Protein AF-A0AAW2SKU3-F1 (afdb_monomer_lite)

Sequence (218 aa):
MGTKLQENPGKNPRRAPEKTPWARIMLQPLHPYGTVLNLDVIDFQNIEKLIDEWVVAIKITPTTLELDKENCIKLVELSLEGSVKIGWDNTPVDTKASILAEDSKSAIADRLGRLIKIHFIGDGYFEGSRTEKAREYAQALFSLELRSIGAVDEYIYWFCKYFFQSGVVVEVTAPMFFAKICSPWREMLIQLYKVPEGQMDSVARRMSFLKDKLKDWC

pLDDT: mean 75.74, std 18.61, range [27.61, 93.88]

Radius of gyration: 23.21 Å; chains: 1; bounding box: 47×62×66 Å

Organism: Sesamum radiatum (NCBI:txid300843)

Foldseek 3Di:
DDDDDDDDPDPPPPPDPDDPPLPDDDWDPPDPLATADDDPNDQLLCQLVSLVVRLVSLQVVCVVVVPDLVVSVVSVLVRYDDVRNVQVVPPDPVLLCVLSVDPDSSSSSVSSSVVSCCVSLHPCPVPDDLQVQLVVLVVQLVVAAAPDLVCLVVSLSSNSNSVSSNPPDQPCNLVSSLVRYDPPVSVVLVVPDDDDPPDDRGNVVSSVSSVVVSVVVD

Structure (mmCIF, N/CA/C/O backbone):
data_AF-A0AAW2SKU3-F1
#
_entry.id   AF-A0AAW2SKU3-F1
#
loop_
_atom_site.group_PDB
_atom_site.id
_atom_site.type_symbol
_atom_site.label_atom_id
_atom_site.label_alt_id
_atom_site.label_comp_id
_atom_site.label_asym_id
_atom_site.label_entity_id
_atom_site.label_seq_id
_atom_site.pdbx_PDB_ins_code
_atom_site.Cartn_x
_atom_site.Cartn_y
_atom_site.Cartn_z
_atom_site.occupancy
_atom_site.B_iso_or_equiv
_atom_site.auth_seq_id
_atom_site.auth_comp_id
_atom_site.auth_asym_id
_atom_site.auth_atom_id
_atom_site.pdbx_PDB_model_num
ATOM 1 N N . MET A 1 1 ? -28.812 47.208 -40.168 1.00 39.09 1 MET A N 1
ATOM 2 C CA . MET A 1 1 ? -27.623 46.630 -40.829 1.00 39.09 1 MET A CA 1
ATOM 3 C C . MET A 1 1 ? -27.013 45.620 -39.874 1.00 39.09 1 MET A C 1
AT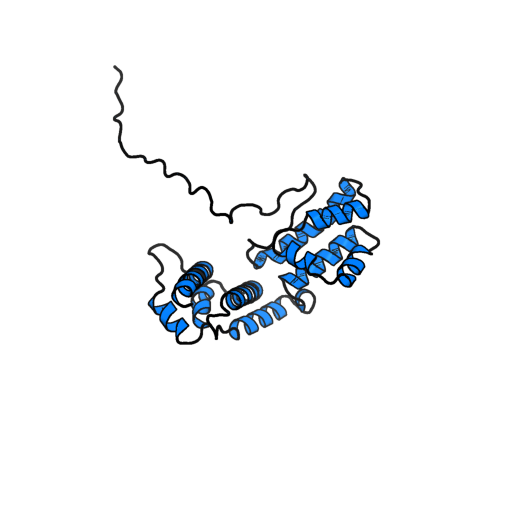OM 5 O O . MET A 1 1 ? -26.382 46.023 -38.911 1.00 39.09 1 MET A O 1
ATOM 9 N N . GLY A 1 2 ? -27.324 44.336 -40.055 1.00 32.03 2 GLY A N 1
ATOM 10 C CA . GLY A 1 2 ? -26.811 43.253 -39.214 1.00 32.03 2 GLY A CA 1
ATOM 11 C C . GLY A 1 2 ? -25.725 42.501 -39.968 1.00 32.03 2 GLY A C 1
ATOM 12 O O . GLY A 1 2 ? -26.008 41.863 -40.981 1.00 32.03 2 GLY A O 1
ATOM 13 N N . THR A 1 3 ? -24.484 42.617 -39.513 1.00 36.34 3 THR A N 1
ATOM 14 C CA . THR A 1 3 ? -23.337 41.890 -40.057 1.00 36.34 3 THR A CA 1
ATOM 15 C C . THR A 1 3 ? -23.348 40.455 -39.535 1.00 36.34 3 THR A C 1
ATOM 17 O O . THR A 1 3 ? -23.243 40.205 -38.337 1.00 36.34 3 THR A O 1
ATOM 20 N N . LYS A 1 4 ? -23.502 39.512 -40.470 1.00 32.84 4 LYS A N 1
ATOM 21 C CA . LYS A 1 4 ? -23.340 38.069 -40.273 1.00 32.84 4 LYS A CA 1
ATOM 22 C C . LYS A 1 4 ? -21.882 37.758 -39.921 1.00 32.84 4 LYS A C 1
ATOM 24 O O . LYS A 1 4 ? -20.983 38.116 -40.678 1.00 32.84 4 LYS A O 1
ATOM 29 N N . LEU A 1 5 ? -21.664 37.062 -38.808 1.00 32.53 5 LEU A N 1
ATOM 30 C CA . LEU A 1 5 ? -20.402 36.388 -38.511 1.00 32.53 5 LEU A CA 1
ATOM 31 C C . LEU A 1 5 ? -20.348 35.070 -39.291 1.00 32.53 5 LEU A C 1
ATOM 33 O O . LEU A 1 5 ? -21.296 34.288 -39.271 1.00 32.53 5 LEU A O 1
ATOM 37 N N . GLN A 1 6 ? -19.242 34.881 -40.007 1.00 34.78 6 GLN A N 1
ATOM 38 C CA . GLN A 1 6 ? -18.907 33.689 -40.779 1.00 34.78 6 GLN A CA 1
ATOM 39 C C . GLN A 1 6 ? -18.843 32.444 -39.885 1.00 34.78 6 GLN A C 1
ATOM 41 O O . GLN A 1 6 ? -18.177 32.435 -38.849 1.00 34.78 6 GLN A O 1
ATOM 46 N N . GLU A 1 7 ? -19.501 31.377 -40.331 1.00 30.44 7 GLU A N 1
ATOM 47 C CA . GLU A 1 7 ? -19.328 30.023 -39.816 1.00 30.44 7 GLU A CA 1
ATOM 48 C C . GLU A 1 7 ? -17.965 29.476 -40.265 1.00 30.44 7 GLU A C 1
ATOM 50 O O . GLU A 1 7 ? -17.673 29.409 -41.458 1.00 30.44 7 GLU A O 1
ATOM 55 N N . ASN A 1 8 ? -17.133 29.064 -39.306 1.00 34.72 8 ASN A N 1
ATOM 56 C CA . ASN A 1 8 ? -15.990 28.188 -39.555 1.00 34.72 8 ASN A CA 1
ATOM 57 C C . ASN A 1 8 ? -16.422 26.738 -39.265 1.00 34.72 8 ASN A C 1
ATOM 59 O O . ASN A 1 8 ? -16.768 26.438 -38.116 1.00 34.72 8 ASN A O 1
ATOM 63 N N . PRO A 1 9 ? -16.396 25.826 -40.253 1.00 36.28 9 PRO A N 1
ATOM 64 C CA . PRO A 1 9 ? -16.724 24.424 -40.053 1.00 36.28 9 PRO A CA 1
ATOM 65 C C . PRO A 1 9 ? -15.481 23.692 -39.537 1.00 36.28 9 PRO A C 1
ATOM 67 O O . PRO A 1 9 ? -14.408 23.777 -40.126 1.00 36.28 9 PRO A O 1
ATOM 70 N N . GLY A 1 10 ? -15.613 22.964 -38.427 1.00 31.50 10 GLY A N 1
ATOM 71 C CA . GLY A 1 10 ? -14.530 22.101 -37.940 1.00 31.50 10 GLY A CA 1
ATOM 72 C C . GLY A 1 10 ? -14.200 22.198 -36.455 1.00 31.50 10 GLY A C 1
ATOM 73 O O . GLY A 1 10 ? -13.056 21.977 -36.073 1.00 31.50 10 GLY A O 1
ATOM 74 N N . LYS A 1 11 ? -15.173 22.478 -35.582 1.00 29.84 11 LYS A N 1
ATOM 75 C CA . LYS A 1 11 ? -15.078 22.040 -34.183 1.00 29.84 11 LYS A CA 1
ATOM 76 C C . LYS A 1 11 ? -15.838 20.731 -34.038 1.00 29.84 11 LYS A C 1
ATOM 78 O O . LYS A 1 11 ? -17.010 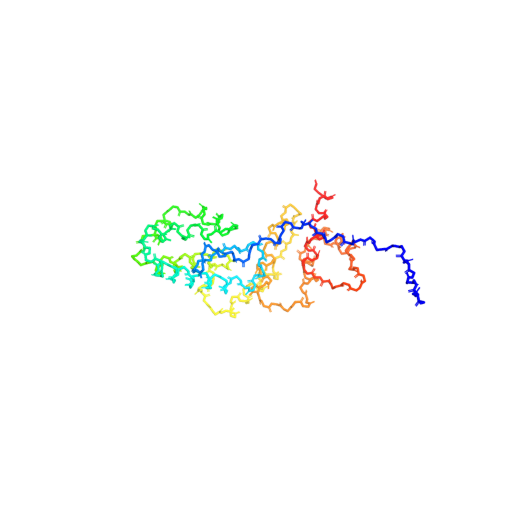20.718 -33.684 1.00 29.84 11 LYS A O 1
ATOM 83 N N . ASN A 1 12 ? -15.140 19.626 -34.289 1.00 29.55 12 ASN A N 1
ATOM 84 C CA . ASN A 1 12 ? -15.485 18.382 -33.616 1.00 29.55 12 ASN A CA 1
ATOM 85 C C . ASN A 1 12 ? -15.413 18.700 -32.113 1.00 29.55 12 ASN A C 1
ATOM 87 O O . ASN A 1 12 ? -14.336 19.115 -31.661 1.00 29.55 12 ASN A O 1
ATOM 91 N N . PRO A 1 13 ? -16.498 18.583 -31.326 1.00 31.09 13 PRO A N 1
ATOM 92 C CA . PRO A 1 13 ? -16.340 18.598 -29.888 1.00 31.09 13 PRO A CA 1
ATOM 93 C C . PRO A 1 13 ? -15.428 17.412 -29.604 1.00 31.09 13 PRO A C 1
ATOM 95 O O . PRO A 1 13 ? -15.798 16.264 -29.858 1.00 31.09 13 PRO A O 1
ATOM 98 N N . ARG A 1 14 ? -14.196 17.673 -29.153 1.00 30.58 14 ARG A N 1
ATOM 99 C CA . ARG A 1 14 ? -13.415 16.637 -28.489 1.00 30.58 14 ARG A CA 1
ATOM 100 C C . ARG A 1 14 ? -14.290 16.210 -27.323 1.00 30.58 14 ARG A C 1
ATOM 102 O O . ARG A 1 14 ? -14.335 16.892 -26.303 1.00 30.58 14 ARG A O 1
ATOM 109 N N . ARG A 1 15 ? -15.052 15.131 -27.532 1.00 30.03 15 ARG A N 1
ATOM 110 C CA . ARG A 1 15 ? -15.611 14.320 -26.466 1.00 30.03 15 ARG A CA 1
ATOM 111 C C . ARG A 1 15 ? -14.463 14.159 -25.489 1.00 30.03 15 ARG A C 1
ATOM 113 O O . ARG A 1 15 ? -13.402 13.651 -25.861 1.00 30.03 15 ARG A O 1
ATOM 120 N N . ALA A 1 16 ? -14.659 14.685 -24.285 1.00 27.61 16 ALA A N 1
ATOM 121 C CA . ALA A 1 16 ? -13.848 14.294 -23.155 1.00 27.61 16 ALA A CA 1
ATOM 122 C C . ALA A 1 16 ? -13.749 12.760 -23.190 1.00 27.61 16 ALA A C 1
ATOM 124 O O . ALA A 1 16 ? -14.756 12.117 -23.514 1.00 27.61 16 ALA A O 1
ATOM 125 N N . PRO A 1 17 ? -12.581 12.157 -22.928 1.00 30.12 17 PRO A N 1
ATOM 126 C CA . PRO A 1 17 ? -12.519 10.721 -22.753 1.00 30.12 17 PRO A CA 1
ATOM 127 C C . PRO A 1 17 ? -13.364 10.384 -21.522 1.00 30.12 17 PRO A C 1
ATOM 129 O O . PRO A 1 17 ? -12.923 10.488 -20.380 1.00 30.12 17 PRO A O 1
ATOM 132 N N . GLU A 1 18 ? -14.624 10.040 -21.759 1.00 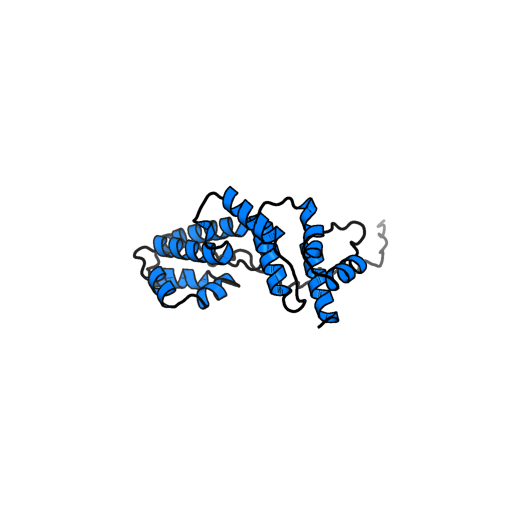38.78 18 GLU A N 1
ATOM 133 C CA . GLU A 1 18 ? -15.422 9.279 -20.824 1.00 38.78 18 GLU A CA 1
ATOM 134 C C . GLU A 1 18 ? -14.713 7.934 -20.636 1.00 38.78 18 GLU A C 1
ATOM 136 O O . GLU A 1 18 ? -14.484 7.206 -21.601 1.00 38.78 18 GLU A O 1
ATOM 141 N N . LYS A 1 19 ? -14.423 7.613 -19.368 1.00 35.78 19 LYS A N 1
ATOM 142 C CA . LYS A 1 19 ? -14.011 6.298 -18.849 1.00 35.78 19 LYS A CA 1
ATOM 143 C C . LYS A 1 19 ? -12.532 5.928 -19.023 1.00 35.78 19 LYS A C 1
ATOM 145 O O . LYS A 1 19 ? -12.183 5.020 -19.768 1.00 35.78 19 LYS A O 1
ATOM 150 N N . THR A 1 20 ? -11.681 6.485 -18.165 1.00 30.45 20 THR A N 1
ATOM 151 C CA . THR A 1 20 ? -10.660 5.657 -17.505 1.00 30.45 20 THR A CA 1
ATOM 152 C C . THR A 1 20 ? -11.243 5.140 -16.177 1.00 30.45 20 THR A C 1
ATOM 154 O O . THR A 1 20 ? -11.681 5.948 -15.357 1.00 30.45 20 THR A O 1
ATOM 157 N N . PRO A 1 21 ? -11.295 3.812 -15.940 1.00 33.28 21 PRO A N 1
ATOM 158 C CA . PRO A 1 21 ? -11.869 3.218 -14.721 1.00 33.28 21 PRO A CA 1
ATOM 159 C C . PRO A 1 21 ? -11.195 3.661 -13.414 1.00 33.28 21 PRO A C 1
ATOM 161 O O . PRO A 1 21 ? -11.774 3.527 -12.346 1.00 33.28 21 PRO A O 1
ATOM 164 N N . TRP A 1 22 ? -9.993 4.229 -13.500 1.00 31.20 22 TRP A N 1
ATOM 165 C CA . TRP A 1 22 ? -9.163 4.620 -12.361 1.00 31.20 22 TRP A CA 1
ATOM 166 C C . TRP A 1 22 ? -9.562 5.954 -11.707 1.00 31.20 22 TRP A C 1
ATOM 168 O O . TRP A 1 22 ? -8.953 6.362 -10.727 1.00 31.20 22 TRP A O 1
ATOM 178 N N . ALA A 1 23 ? -10.572 6.653 -12.238 1.00 32.69 23 ALA A N 1
ATOM 179 C CA . ALA A 1 23 ? -10.949 7.998 -11.790 1.00 32.69 23 ALA A CA 1
ATOM 180 C C . ALA A 1 23 ? -12.084 8.040 -10.745 1.00 32.69 23 ALA A C 1
ATOM 182 O O . ALA A 1 23 ? -12.649 9.109 -10.506 1.00 32.69 23 ALA A O 1
ATOM 183 N N . ARG A 1 24 ? -12.464 6.913 -10.127 1.00 38.88 24 ARG A N 1
ATOM 184 C CA . ARG A 1 24 ? -13.524 6.900 -9.108 1.00 38.88 24 ARG A CA 1
ATOM 185 C C . ARG A 1 24 ? -13.068 6.271 -7.787 1.00 38.88 24 ARG A C 1
ATOM 187 O O . ARG A 1 24 ? -13.014 5.056 -7.676 1.00 38.88 24 ARG A O 1
ATOM 194 N N . ILE A 1 25 ? -12.935 7.185 -6.811 1.00 43.38 25 ILE A N 1
ATOM 195 C CA . ILE A 1 25 ? -13.171 7.095 -5.351 1.00 43.38 25 ILE A CA 1
ATOM 196 C C . ILE A 1 25 ? -11.902 7.172 -4.485 1.00 43.38 25 ILE A C 1
ATOM 198 O O . ILE A 1 25 ? -11.085 6.266 -4.454 1.00 43.38 25 ILE A O 1
ATOM 202 N N . MET A 1 26 ? -11.761 8.312 -3.791 1.00 55.47 26 MET A N 1
ATOM 203 C CA . MET A 1 26 ? -10.538 8.829 -3.152 1.00 55.47 26 MET A CA 1
ATOM 204 C C . MET A 1 26 ? -10.797 9.269 -1.692 1.00 55.47 26 MET A C 1
ATOM 206 O O . MET A 1 26 ? -10.405 10.362 -1.325 1.00 55.47 26 MET A O 1
ATOM 210 N N . LEU A 1 27 ? -11.486 8.476 -0.865 1.00 43.84 27 LEU A N 1
ATOM 211 C CA . LEU A 1 27 ? -12.322 8.909 0.278 1.00 43.84 27 LEU A CA 1
ATOM 212 C C . LEU A 1 27 ? -13.709 9.349 -0.211 1.00 43.84 27 LEU A C 1
ATOM 214 O O . LEU A 1 27 ? -13.969 10.520 -0.490 1.00 43.84 27 LEU A O 1
ATOM 218 N N . GLN A 1 28 ? -14.623 8.389 -0.342 1.00 52.88 28 GLN A N 1
ATOM 219 C CA . GLN A 1 28 ? -16.039 8.733 -0.401 1.00 52.88 28 GLN A CA 1
ATOM 220 C C . GLN A 1 28 ? -16.557 8.946 1.025 1.00 52.88 28 GLN A C 1
ATOM 222 O O . GLN A 1 28 ? -16.238 8.148 1.913 1.00 52.88 28 GLN A O 1
ATOM 227 N N . PRO A 1 29 ? -17.345 10.007 1.270 1.00 51.88 29 PRO A N 1
ATOM 228 C CA . PRO A 1 29 ? -18.071 10.114 2.518 1.00 51.88 29 PRO A CA 1
ATOM 229 C C . PRO A 1 29 ? -19.089 8.970 2.581 1.00 51.88 29 PRO A C 1
ATOM 231 O O . PRO A 1 29 ? -20.001 8.898 1.761 1.00 51.88 29 PRO A O 1
ATOM 234 N N . LEU A 1 30 ? -18.938 8.089 3.568 1.00 53.16 30 LEU A N 1
ATOM 235 C CA . LEU A 1 30 ? -19.991 7.153 3.987 1.00 53.16 30 LEU A CA 1
ATOM 236 C C . LEU A 1 30 ? -21.156 7.924 4.633 1.00 53.16 30 LEU A C 1
ATOM 238 O O . LEU A 1 30 ? -22.315 7.532 4.539 1.00 53.16 30 LEU A O 1
ATOM 242 N N . HIS A 1 31 ? -20.817 9.040 5.284 1.00 45.41 31 HIS A N 1
ATOM 243 C CA . HIS A 1 31 ? -21.674 10.005 5.976 1.00 45.41 31 HIS A CA 1
ATOM 244 C C . HIS A 1 31 ? -20.854 11.310 6.120 1.00 45.41 31 HIS A C 1
ATOM 246 O O . HIS A 1 31 ? -19.628 11.227 6.042 1.00 45.41 31 HIS A O 1
ATOM 252 N N . PRO A 1 32 ? -21.417 12.500 6.419 1.00 50.34 32 PRO A N 1
ATOM 253 C CA . PRO A 1 32 ? -20.632 13.707 6.749 1.00 50.34 32 PRO A CA 1
ATOM 254 C C . PRO A 1 32 ? -19.587 13.548 7.872 1.00 50.34 32 PRO A C 1
ATOM 256 O O . PRO A 1 32 ? -18.792 14.455 8.096 1.00 50.34 32 PRO A O 1
ATOM 259 N N . TYR A 1 33 ? -19.572 12.404 8.561 1.00 47.72 33 TYR A N 1
ATOM 260 C CA . TYR A 1 33 ? -18.629 12.072 9.625 1.00 47.72 33 TYR A CA 1
ATOM 261 C C . TYR A 1 33 ? -17.843 10.777 9.378 1.00 47.72 33 TYR A C 1
ATOM 263 O O . TYR A 1 33 ? -17.032 10.434 10.228 1.00 47.72 33 TYR A O 1
ATOM 271 N N . GLY A 1 34 ? -18.087 10.037 8.287 1.00 57.62 34 GLY A N 1
ATOM 272 C CA . GLY A 1 34 ? -17.480 8.724 8.021 1.00 57.62 34 GLY A CA 1
ATOM 273 C C . GLY A 1 34 ? -16.782 8.677 6.664 1.00 57.62 34 GLY A C 1
ATOM 274 O O . GLY A 1 34 ? -17.298 9.223 5.688 1.00 57.62 34 GLY A O 1
ATOM 275 N N . THR A 1 35 ? -15.639 7.997 6.595 1.00 73.88 35 THR A N 1
ATOM 276 C CA . THR A 1 35 ? -14.735 8.047 5.438 1.00 73.88 35 THR A CA 1
ATOM 277 C C . THR A 1 35 ? -14.360 6.642 4.975 1.00 73.88 35 THR A C 1
ATOM 279 O O . THR A 1 35 ? -13.941 5.830 5.794 1.00 73.88 35 THR A O 1
ATOM 282 N N . VAL A 1 36 ? -14.477 6.357 3.676 1.00 83.50 36 VAL A N 1
ATOM 283 C CA . VAL A 1 36 ? -13.987 5.106 3.068 1.00 83.50 36 VAL A CA 1
ATOM 284 C C . VAL A 1 36 ? -12.468 5.159 2.870 1.00 83.50 36 VAL A C 1
ATOM 286 O O . VAL A 1 36 ? -11.978 6.103 2.258 1.00 83.50 36 VAL A O 1
ATOM 289 N N . LEU A 1 37 ? -11.731 4.140 3.313 1.00 85.12 37 LEU A N 1
ATOM 290 C CA . LEU A 1 37 ? -10.304 3.943 3.068 1.00 85.12 37 LEU A CA 1
ATOM 291 C C . LEU A 1 37 ? -10.079 2.974 1.901 1.00 85.12 37 LEU A C 1
ATOM 293 O O . LEU A 1 37 ? -10.335 1.774 2.006 1.00 85.12 37 LEU A O 1
ATOM 297 N N . ASN A 1 38 ? -9.529 3.501 0.808 1.00 82.88 38 ASN A N 1
ATOM 298 C CA . ASN A 1 38 ? -9.074 2.739 -0.351 1.00 82.88 38 ASN A CA 1
ATOM 299 C C . ASN A 1 38 ? -7.637 3.169 -0.688 1.00 82.88 38 ASN A C 1
ATOM 301 O O . ASN A 1 38 ? -7.394 4.357 -0.894 1.00 82.88 38 ASN A O 1
ATOM 305 N N . LEU A 1 39 ? -6.698 2.215 -0.719 1.00 76.75 39 LEU A N 1
ATOM 306 C CA . LEU A 1 39 ? -5.268 2.461 -0.955 1.00 76.75 39 LEU A CA 1
ATOM 307 C C . LEU A 1 39 ? -4.787 2.114 -2.378 1.00 76.75 39 LEU A C 1
ATOM 309 O O . LEU A 1 39 ? -3.602 2.260 -2.666 1.00 76.75 39 LEU A O 1
ATOM 313 N N . ASP A 1 40 ? -5.681 1.712 -3.285 1.00 68.06 40 ASP A N 1
ATOM 314 C CA . ASP A 1 40 ? -5.316 1.179 -4.613 1.00 68.06 40 ASP A CA 1
ATOM 315 C C . ASP A 1 40 ? -4.787 2.236 -5.594 1.00 68.06 40 ASP A C 1
ATOM 317 O O . ASP A 1 40 ? -4.187 1.900 -6.614 1.00 68.06 40 ASP A O 1
ATOM 321 N N . VAL A 1 41 ? -5.023 3.520 -5.310 1.00 55.41 41 VAL A N 1
ATOM 322 C CA . VAL A 1 41 ? -4.818 4.635 -6.257 1.00 55.41 41 VAL A CA 1
ATOM 323 C C . VAL A 1 41 ? -3.756 5.632 -5.762 1.00 55.41 41 VAL A C 1
ATOM 325 O O . VAL A 1 41 ? -3.540 6.682 -6.366 1.00 55.41 41 VAL A O 1
ATOM 328 N N . ILE A 1 42 ? -3.080 5.338 -4.650 1.00 56.97 42 ILE A N 1
ATOM 329 C CA . ILE A 1 42 ? -2.288 6.330 -3.913 1.00 56.97 42 ILE A CA 1
ATOM 330 C C . ILE A 1 42 ? -0.788 6.252 -4.217 1.00 56.97 42 ILE A C 1
ATOM 332 O O . ILE A 1 42 ? -0.193 5.181 -4.313 1.00 56.97 42 ILE A O 1
ATOM 336 N N . ASP A 1 43 ? -0.168 7.433 -4.311 1.00 59.44 43 ASP A N 1
ATOM 337 C CA . ASP A 1 43 ? 1.277 7.615 -4.165 1.00 59.44 43 ASP A CA 1
ATOM 338 C C . ASP A 1 43 ? 1.693 7.132 -2.771 1.00 59.44 43 ASP A C 1
ATOM 340 O O . ASP A 1 43 ? 1.226 7.659 -1.758 1.00 59.44 43 ASP A O 1
ATOM 344 N N . PHE A 1 44 ? 2.573 6.136 -2.714 1.00 60.44 44 PHE A N 1
ATOM 345 C CA . PHE A 1 44 ? 3.038 5.499 -1.482 1.00 60.44 44 PHE A CA 1
ATOM 346 C C . PHE A 1 44 ? 3.523 6.496 -0.407 1.00 60.44 44 PHE A C 1
ATOM 348 O O . PHE A 1 44 ? 3.493 6.153 0.776 1.00 60.44 44 PHE A O 1
ATOM 355 N N . GLN A 1 45 ? 3.902 7.728 -0.780 1.00 61.06 45 GLN A N 1
ATOM 356 C CA . GLN A 1 45 ? 4.245 8.814 0.153 1.00 61.06 45 GLN A CA 1
ATOM 357 C C . GLN A 1 45 ? 3.084 9.270 1.057 1.00 61.06 45 GLN A C 1
ATOM 359 O O . GLN A 1 45 ? 3.324 9.762 2.158 1.00 61.06 45 GLN A O 1
ATOM 364 N N . ASN A 1 46 ? 1.828 9.104 0.628 1.00 70.94 46 ASN A N 1
ATOM 365 C CA . ASN A 1 46 ? 0.647 9.579 1.362 1.00 70.94 46 ASN A CA 1
ATOM 366 C C . ASN A 1 46 ? -0.112 8.473 2.108 1.00 70.94 46 ASN A C 1
ATOM 368 O O . ASN A 1 46 ? -1.064 8.780 2.826 1.00 70.94 46 ASN A O 1
ATOM 372 N N . ILE A 1 47 ? 0.303 7.205 1.973 1.00 77.44 47 ILE A N 1
ATOM 373 C CA . ILE A 1 47 ? -0.380 6.057 2.594 1.00 77.44 47 ILE A CA 1
ATOM 374 C C . ILE A 1 47 ? -0.532 6.257 4.107 1.00 77.44 47 ILE A C 1
ATOM 376 O O . ILE A 1 47 ? -1.627 6.107 4.638 1.00 77.44 47 ILE A O 1
ATOM 380 N N . GLU A 1 48 ? 0.544 6.643 4.799 1.00 82.88 48 GLU A N 1
ATOM 381 C CA . GLU A 1 48 ? 0.526 6.841 6.254 1.00 82.88 48 GLU A CA 1
ATOM 382 C C . GLU A 1 48 ? -0.492 7.904 6.674 1.00 82.88 48 GLU A C 1
ATOM 384 O O . GLU A 1 48 ? -1.339 7.646 7.528 1.00 82.88 48 GLU A O 1
ATOM 389 N N . LYS A 1 49 ? -0.440 9.071 6.023 1.00 82.88 49 LYS A N 1
ATOM 390 C CA . LYS A 1 49 ? -1.316 10.207 6.312 1.00 82.88 49 LYS A CA 1
ATOM 391 C C . LYS A 1 49 ? -2.788 9.844 6.126 1.00 82.88 49 LYS A C 1
ATOM 393 O O . LYS A 1 49 ? -3.613 10.210 6.954 1.00 82.88 49 LYS A O 1
ATOM 398 N N . LEU A 1 50 ? -3.116 9.119 5.061 1.00 83.50 50 LEU A N 1
ATOM 399 C CA . LEU A 1 50 ? -4.497 8.737 4.764 1.00 83.50 50 LEU A CA 1
ATOM 400 C C . LEU A 1 50 ? -5.029 7.694 5.744 1.00 83.50 50 LEU A C 1
ATOM 402 O O . LEU A 1 50 ? -6.187 7.778 6.149 1.00 83.50 50 LEU A O 1
ATOM 406 N N . ILE A 1 51 ? -4.183 6.751 6.173 1.00 88.44 51 ILE A N 1
ATOM 407 C CA . ILE A 1 51 ? -4.554 5.834 7.253 1.00 88.44 51 ILE A CA 1
ATOM 408 C C . ILE A 1 51 ? -4.797 6.625 8.545 1.00 88.44 51 ILE A C 1
ATOM 410 O O . ILE A 1 51 ? -5.782 6.362 9.227 1.00 88.44 51 ILE A O 1
ATOM 414 N N . ASP A 1 52 ? -3.960 7.615 8.868 1.00 88.44 52 ASP A N 1
ATOM 415 C CA . ASP A 1 52 ? -4.146 8.456 10.059 1.00 88.44 52 ASP A CA 1
ATOM 416 C C . ASP A 1 52 ? -5.434 9.284 10.013 1.00 88.44 52 ASP A C 1
ATOM 418 O O . ASP A 1 52 ? -6.194 9.297 10.983 1.00 88.44 52 ASP A O 1
ATOM 422 N N . GLU A 1 53 ? -5.724 9.930 8.885 1.00 86.94 53 GLU A N 1
ATOM 423 C CA . GLU A 1 53 ? -6.970 10.678 8.686 1.00 86.94 53 GLU A CA 1
ATOM 424 C C . GLU A 1 53 ? -8.200 9.767 8.796 1.00 86.94 53 GLU A C 1
ATOM 426 O O . GLU A 1 53 ? -9.191 10.133 9.435 1.00 86.94 53 GLU A O 1
ATOM 431 N N . TRP A 1 54 ? -8.126 8.553 8.243 1.00 90.50 54 TRP A N 1
ATOM 432 C CA . TRP A 1 54 ? -9.185 7.557 8.383 1.00 90.50 54 TRP A CA 1
ATOM 433 C C . TRP A 1 54 ? -9.354 7.084 9.834 1.00 90.50 54 TRP A C 1
ATOM 435 O O . TRP A 1 54 ? -10.482 7.057 10.328 1.00 90.50 54 TRP A O 1
ATOM 445 N N . VAL A 1 55 ? -8.267 6.791 10.560 1.00 91.88 55 VAL A N 1
ATOM 446 C CA . VAL A 1 55 ? -8.331 6.421 11.989 1.00 91.88 55 VAL A CA 1
ATOM 447 C C . VAL A 1 55 ? -9.003 7.531 12.796 1.00 91.88 55 VAL A C 1
ATOM 449 O O . VAL A 1 55 ? -9.869 7.252 13.627 1.00 91.88 55 VAL A O 1
ATOM 452 N N . VAL A 1 56 ? -8.643 8.793 12.545 1.00 89.62 56 VAL A N 1
ATOM 453 C CA . VAL A 1 56 ? -9.270 9.947 13.205 1.00 89.62 56 VAL A CA 1
ATOM 454 C C . VAL A 1 56 ? -10.765 10.008 12.895 1.00 89.62 56 VAL A C 1
ATOM 456 O O . VAL A 1 56 ? -11.562 10.166 13.821 1.00 89.62 56 VAL A O 1
ATOM 459 N N . ALA A 1 57 ? -11.162 9.825 11.633 1.00 86.75 57 ALA A N 1
ATOM 460 C CA . ALA A 1 57 ? -12.572 9.800 11.252 1.00 86.75 57 ALA A CA 1
ATOM 461 C C . ALA A 1 57 ? -13.333 8.698 12.008 1.00 86.75 57 ALA A C 1
ATOM 463 O O . ALA A 1 57 ? -14.302 9.002 12.700 1.00 86.75 57 ALA A O 1
ATOM 464 N N . ILE A 1 58 ? -12.837 7.456 11.987 1.00 89.06 58 ILE A N 1
ATOM 465 C CA . ILE A 1 58 ? -13.455 6.303 12.664 1.00 89.06 58 ILE A CA 1
ATOM 466 C C . ILE A 1 58 ? -13.523 6.464 14.187 1.00 89.06 58 ILE A C 1
ATOM 468 O O . ILE A 1 58 ? -14.411 5.901 14.821 1.00 89.06 58 ILE A O 1
ATOM 472 N N . LYS A 1 59 ? -12.645 7.253 14.811 1.00 89.38 59 LYS A N 1
ATOM 473 C CA . LYS A 1 59 ? -12.772 7.582 16.241 1.00 89.38 59 LYS A CA 1
ATOM 474 C C . LYS A 1 59 ? -13.916 8.555 16.525 1.00 89.38 59 LYS A C 1
ATOM 476 O O . LYS A 1 59 ? -14.560 8.468 17.573 1.00 89.38 59 LYS A O 1
ATOM 481 N N . ILE A 1 60 ? -14.166 9.482 15.605 1.00 86.81 60 ILE A N 1
ATOM 482 C CA . ILE A 1 60 ? -15.153 10.553 15.767 1.00 86.81 60 ILE A CA 1
ATOM 483 C C . ILE A 1 60 ? -16.555 10.054 15.403 1.00 86.81 60 ILE A C 1
ATOM 485 O O . ILE A 1 60 ? -17.480 10.225 16.200 1.00 86.81 60 ILE A O 1
ATOM 489 N N . THR A 1 61 ? -16.718 9.384 14.255 1.00 84.38 61 THR A N 1
ATOM 490 C CA . THR A 1 61 ? -18.030 8.978 13.712 1.00 84.38 61 THR A CA 1
ATOM 491 C C . THR A 1 61 ? -18.917 8.245 14.725 1.00 84.38 61 THR A C 1
ATOM 493 O O . THR A 1 61 ? -20.071 8.639 14.885 1.00 84.38 61 THR A O 1
ATOM 496 N N . PRO A 1 62 ? -18.433 7.217 15.452 1.00 85.62 62 PRO A N 1
ATOM 497 C CA . PRO A 1 62 ? -19.268 6.439 16.362 1.00 85.62 62 PRO A CA 1
ATOM 498 C C . PRO A 1 62 ? -19.677 7.203 17.618 1.00 85.62 62 PRO A C 1
ATOM 500 O O . PRO A 1 62 ? -20.603 6.783 18.308 1.00 85.62 62 PRO A O 1
ATOM 503 N N . THR A 1 63 ? -18.949 8.270 17.953 1.00 83.50 63 THR A N 1
ATOM 504 C CA . THR A 1 63 ? -19.296 9.174 19.052 1.00 83.50 63 THR A CA 1
ATOM 505 C C . THR A 1 63 ? -20.347 10.168 18.576 1.00 83.50 63 THR A C 1
ATOM 507 O O . THR A 1 63 ? -21.359 10.347 19.240 1.00 83.50 63 THR A O 1
ATOM 510 N N . THR A 1 64 ? -20.155 10.753 17.390 1.00 84.31 64 THR A N 1
ATOM 511 C CA . THR A 1 64 ? -21.105 11.700 16.788 1.00 84.31 64 THR A CA 1
ATOM 512 C C . THR A 1 64 ? -22.454 11.065 16.455 1.00 84.31 64 THR A C 1
ATOM 514 O O . THR A 1 64 ? -23.478 11.729 16.551 1.00 84.31 64 THR A O 1
ATOM 517 N N . LEU A 1 65 ? -22.457 9.793 16.055 1.00 82.88 65 LEU A N 1
ATOM 518 C CA . LEU A 1 65 ? -23.665 9.044 15.701 1.00 82.88 65 LEU A CA 1
ATOM 519 C C . LEU A 1 65 ? -24.200 8.171 16.847 1.00 82.88 65 LEU A C 1
ATOM 521 O O . LEU A 1 65 ? -25.098 7.371 16.611 1.00 82.88 65 LEU A O 1
ATOM 525 N N . GLU A 1 66 ? -23.622 8.275 18.050 1.00 86.88 66 GLU A N 1
ATOM 526 C CA . GLU A 1 66 ? -24.029 7.504 19.238 1.00 86.88 66 GLU A CA 1
ATOM 527 C C . GLU A 1 66 ? -24.134 5.983 18.996 1.00 86.88 66 GLU A C 1
ATOM 529 O O . GLU A 1 66 ? -24.964 5.289 19.579 1.00 86.88 66 GLU A O 1
ATOM 534 N N . LEU A 1 67 ? -23.274 5.435 18.133 1.00 86.19 67 LEU A N 1
ATOM 535 C CA . LEU A 1 67 ? -23.310 4.015 17.776 1.00 86.19 67 LEU A CA 1
ATOM 536 C C . LEU A 1 67 ? -22.923 3.153 18.979 1.00 86.19 67 LEU A C 1
ATOM 538 O O . LEU A 1 67 ? -22.068 3.538 19.766 1.00 86.19 67 LEU A O 1
ATOM 542 N N . ASP A 1 68 ? -23.462 1.951 19.115 1.00 88.88 68 ASP A N 1
ATOM 543 C CA . ASP A 1 68 ? -22.891 0.961 20.032 1.00 88.88 68 ASP A CA 1
ATOM 544 C C . ASP A 1 68 ? -21.615 0.321 19.437 1.00 88.88 68 ASP A C 1
ATOM 546 O O . ASP A 1 68 ? -21.132 0.691 18.359 1.00 88.88 68 ASP A O 1
ATOM 550 N N . LYS A 1 69 ? -21.006 -0.619 20.170 1.00 88.56 69 LYS A N 1
ATOM 551 C CA . LYS A 1 69 ? -19.795 -1.318 19.714 1.00 88.56 69 LYS A CA 1
ATOM 552 C C . LYS A 1 69 ? -20.055 -2.126 18.439 1.00 88.56 69 LYS A C 1
ATOM 554 O O . LYS A 1 69 ? -19.229 -2.094 17.535 1.00 88.56 69 LYS A O 1
ATOM 559 N N . GLU A 1 70 ? -21.193 -2.807 18.336 1.00 90.06 70 GLU A N 1
ATOM 560 C CA . GLU A 1 70 ? -21.519 -3.646 17.177 1.00 90.06 70 GLU A CA 1
ATOM 561 C C . GLU A 1 70 ? -21.679 -2.808 15.900 1.00 90.06 70 GLU A C 1
ATOM 563 O O . GLU A 1 70 ? -21.108 -3.127 14.856 1.00 90.06 70 GLU A O 1
ATOM 568 N N . ASN A 1 71 ? -22.389 -1.685 15.988 1.00 88.50 71 ASN A N 1
ATOM 569 C CA . ASN A 1 71 ? -22.574 -0.771 14.867 1.00 88.50 71 ASN A CA 1
ATOM 570 C C . ASN A 1 71 ? -21.286 -0.015 14.515 1.00 88.50 71 ASN A C 1
ATOM 572 O O . ASN A 1 71 ? -21.053 0.280 13.343 1.00 88.50 71 ASN A O 1
ATOM 576 N N . CYS A 1 72 ? -20.406 0.237 15.489 1.00 88.94 72 CYS A N 1
ATOM 577 C CA . CYS A 1 72 ? -19.054 0.725 15.217 1.00 88.94 72 CYS A CA 1
ATOM 578 C C . CYS A 1 72 ? -18.236 -0.283 14.394 1.00 88.94 72 CYS A C 1
ATOM 580 O O . CYS A 1 72 ? -17.544 0.118 13.461 1.00 88.94 72 CYS A O 1
ATOM 582 N N . ILE A 1 73 ? -18.322 -1.580 14.711 1.00 90.50 73 ILE A N 1
ATOM 583 C CA . ILE A 1 73 ? -17.626 -2.634 13.956 1.00 90.50 73 ILE A CA 1
ATOM 584 C C . ILE A 1 73 ? -18.157 -2.693 12.519 1.00 90.50 73 ILE A C 1
ATOM 586 O O . ILE A 1 73 ? -17.366 -2.667 11.579 1.00 90.50 73 ILE A O 1
ATOM 590 N N . LYS A 1 74 ? -19.483 -2.661 12.334 1.00 89.06 74 LYS A N 1
ATOM 591 C CA . LYS A 1 74 ? -20.099 -2.616 10.995 1.00 89.06 74 LYS A CA 1
ATOM 592 C C . LYS A 1 74 ? -19.643 -1.395 10.195 1.00 89.06 74 LYS A C 1
ATOM 594 O O . LYS A 1 74 ? -19.312 -1.525 9.021 1.00 89.06 74 LYS A O 1
ATOM 599 N N . LEU A 1 75 ? -19.591 -0.217 10.824 1.00 87.62 75 LEU A N 1
ATOM 600 C CA . LEU A 1 75 ? -19.089 1.002 10.183 1.00 87.62 75 LEU A CA 1
ATOM 601 C C . LEU A 1 75 ? -17.642 0.829 9.709 1.00 87.62 75 LEU A C 1
ATOM 603 O O . LEU A 1 75 ? -17.320 1.201 8.583 1.00 87.62 75 LEU A O 1
ATOM 607 N N . VAL A 1 76 ? -16.783 0.266 10.560 1.00 89.25 76 VAL A N 1
ATOM 608 C CA . VAL A 1 76 ? -15.384 -0.006 10.225 1.00 89.25 76 VAL A CA 1
ATOM 609 C C . VAL A 1 76 ? -15.291 -0.919 9.008 1.00 89.25 76 VAL A C 1
ATOM 611 O O . VAL A 1 76 ? -14.623 -0.554 8.045 1.00 89.25 76 VAL A O 1
ATOM 614 N N . GLU A 1 77 ? -15.992 -2.052 9.005 1.00 89.12 77 GLU A N 1
ATOM 615 C CA . GLU A 1 77 ? -15.951 -3.012 7.894 1.00 89.12 77 GLU A CA 1
ATOM 616 C C . GLU A 1 77 ? -16.462 -2.416 6.577 1.00 89.12 77 GLU A C 1
ATOM 618 O O . GLU A 1 77 ? -15.874 -2.661 5.523 1.00 89.12 77 GLU A O 1
ATOM 623 N N . LEU A 1 78 ? -17.514 -1.593 6.638 1.00 87.50 78 LEU A N 1
ATOM 624 C CA . LEU A 1 78 ? -18.053 -0.874 5.478 1.00 87.50 78 LEU A CA 1
ATOM 625 C C . LEU A 1 78 ? -17.122 0.234 4.976 1.00 87.50 78 LEU A C 1
ATOM 627 O O . LEU A 1 78 ? -17.215 0.635 3.821 1.00 87.50 78 LEU A O 1
ATOM 631 N N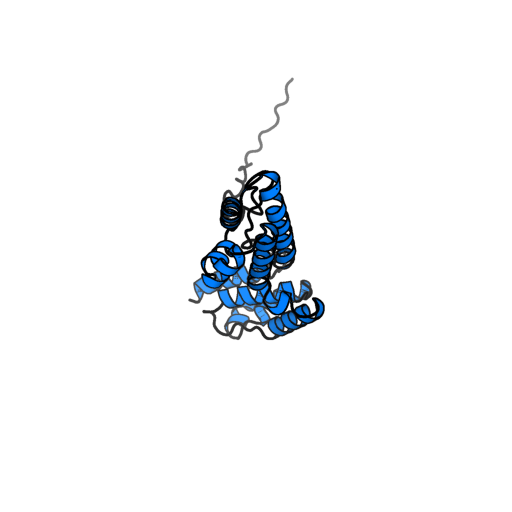 . SER A 1 79 ? -16.240 0.741 5.836 1.00 88.75 79 SER A N 1
ATOM 632 C CA . SER A 1 79 ? -15.290 1.794 5.486 1.00 88.75 79 SER A CA 1
ATOM 633 C C . SER A 1 79 ? -14.027 1.290 4.799 1.00 88.75 79 SER A C 1
ATOM 635 O O . SER A 1 79 ? -13.226 2.113 4.375 1.00 88.75 79 SER A O 1
ATOM 637 N N . LEU A 1 80 ? -13.824 -0.023 4.672 1.00 89.00 80 LEU A N 1
ATOM 638 C CA . LEU A 1 80 ? -12.664 -0.581 3.979 1.00 89.00 80 LEU A CA 1
ATOM 639 C C . LEU A 1 80 ? -13.027 -0.925 2.532 1.00 89.00 80 LEU A C 1
ATOM 641 O O . LEU A 1 80 ? -13.996 -1.640 2.281 1.00 89.00 80 LEU A O 1
ATOM 645 N N . GLU A 1 81 ? -12.199 -0.496 1.581 1.00 84.38 81 GLU A N 1
ATOM 646 C CA . GLU A 1 81 ? -12.353 -0.815 0.159 1.00 84.38 81 GLU A CA 1
ATOM 647 C C . GLU A 1 81 ? -11.024 -1.220 -0.498 1.00 84.38 81 GLU A C 1
ATOM 649 O O . GLU A 1 81 ? -9.940 -1.079 0.077 1.00 84.38 81 GLU A O 1
ATOM 654 N N . GLY A 1 82 ? -11.116 -1.755 -1.718 1.00 81.00 82 GLY A N 1
ATOM 655 C CA . GLY A 1 82 ? -9.950 -2.097 -2.532 1.00 81.00 82 GLY A CA 1
ATOM 656 C C . GLY A 1 82 ? -9.025 -3.116 -1.863 1.00 81.00 82 GLY A C 1
ATOM 657 O O . GLY A 1 82 ? -9.477 -4.037 -1.173 1.00 81.00 82 GLY A O 1
ATOM 658 N N . SER A 1 83 ? -7.714 -2.927 -2.015 1.00 77.25 83 SER A N 1
ATOM 659 C CA . SER A 1 83 ? -6.697 -3.769 -1.374 1.00 77.25 83 SER A CA 1
ATOM 660 C C . SER A 1 83 ? -6.805 -3.772 0.145 1.00 77.25 83 SER A C 1
ATOM 662 O O . SER A 1 83 ? -6.461 -4.776 0.763 1.00 77.25 83 SER A O 1
ATOM 664 N N . VAL A 1 84 ? -7.284 -2.691 0.775 1.00 82.00 84 VAL A N 1
ATOM 665 C CA . VAL A 1 84 ? -7.429 -2.640 2.241 1.00 82.00 84 VAL A CA 1
ATOM 666 C C . VAL A 1 84 ? -8.498 -3.618 2.699 1.00 82.00 84 VAL A C 1
ATOM 668 O O . VAL A 1 84 ? -8.274 -4.377 3.641 1.00 82.00 84 VAL A O 1
ATOM 671 N N . LYS A 1 85 ? -9.627 -3.658 1.985 1.00 86.38 85 LYS A N 1
ATOM 672 C CA . LYS A 1 85 ? -10.670 -4.654 2.225 1.00 86.38 85 LYS A CA 1
ATOM 673 C C . LYS A 1 85 ? -10.166 -6.071 1.982 1.00 86.38 85 LYS A C 1
ATOM 675 O O . LYS A 1 85 ? -10.398 -6.935 2.816 1.00 86.38 85 LYS A O 1
ATOM 680 N N . ILE A 1 86 ? -9.442 -6.304 0.888 1.00 78.12 86 ILE A N 1
ATOM 681 C CA . ILE A 1 86 ? -8.866 -7.624 0.582 1.00 78.12 86 ILE A CA 1
ATOM 682 C C . ILE A 1 86 ? -7.894 -8.063 1.689 1.00 78.12 86 ILE A C 1
ATOM 684 O O . ILE A 1 86 ? -7.938 -9.211 2.130 1.00 78.12 86 ILE A O 1
ATOM 688 N N . GLY A 1 87 ? -7.037 -7.159 2.170 1.00 81.19 87 GLY A N 1
ATOM 689 C CA . GLY A 1 87 ? -6.107 -7.427 3.269 1.00 81.19 87 GLY A CA 1
ATOM 690 C C . GLY A 1 87 ? -6.832 -7.736 4.579 1.00 81.19 87 GLY A C 1
ATOM 691 O O . GLY A 1 87 ? -6.496 -8.707 5.260 1.00 81.19 87 GLY A O 1
ATOM 692 N N . TRP A 1 88 ? -7.878 -6.969 4.905 1.00 88.62 88 TRP A N 1
ATOM 693 C CA . TRP A 1 88 ? -8.737 -7.266 6.049 1.00 88.62 88 TRP A CA 1
ATOM 694 C C . TRP A 1 88 ? -9.415 -8.623 5.894 1.00 88.62 88 TRP A C 1
ATOM 696 O O . TRP A 1 88 ? -9.268 -9.466 6.767 1.00 88.62 88 TRP A O 1
ATOM 706 N N . ASP A 1 89 ? -10.086 -8.897 4.778 1.00 86.44 89 ASP A N 1
ATOM 707 C CA . ASP A 1 89 ? -10.824 -10.143 4.557 1.00 86.44 89 ASP A CA 1
ATOM 708 C C . ASP A 1 89 ? -9.908 -11.378 4.680 1.00 86.44 89 ASP A C 1
ATOM 710 O O . ASP A 1 89 ? -10.316 -12.360 5.302 1.00 86.44 89 ASP A O 1
ATOM 714 N N . ASN A 1 90 ? -8.644 -11.274 4.253 1.00 82.06 90 ASN A N 1
ATOM 715 C CA . ASN A 1 90 ? -7.626 -12.328 4.377 1.00 82.06 90 ASN A CA 1
ATOM 716 C C . ASN A 1 90 ? -6.861 -12.355 5.717 1.00 82.06 90 ASN A C 1
ATOM 718 O O . ASN A 1 90 ? -6.049 -13.253 5.941 1.00 82.06 90 ASN A O 1
ATOM 722 N N . THR A 1 91 ? -7.091 -11.398 6.620 1.00 85.50 91 THR A N 1
ATOM 723 C CA . THR A 1 91 ? -6.464 -11.396 7.953 1.00 85.50 91 THR A CA 1
ATOM 724 C C . THR A 1 91 ? -6.948 -12.609 8.769 1.00 85.50 91 THR A C 1
ATOM 726 O O . THR A 1 91 ? -8.151 -12.898 8.750 1.00 85.50 91 THR A O 1
ATOM 729 N N . PRO A 1 92 ? -6.067 -13.306 9.520 1.00 90.62 92 PRO A N 1
ATOM 730 C CA . PRO A 1 92 ? -6.459 -14.453 10.339 1.00 90.62 92 PRO A CA 1
ATOM 731 C C . PRO A 1 92 ? -7.608 -14.135 11.302 1.00 90.62 92 PRO A C 1
ATOM 733 O O . PRO A 1 92 ? -7.655 -13.058 11.900 1.00 90.62 92 PRO A O 1
ATOM 736 N N . VAL A 1 93 ? -8.521 -15.095 11.481 1.00 91.31 93 VAL A N 1
ATOM 737 C CA . VAL A 1 93 ? -9.733 -14.926 12.306 1.00 91.31 93 VAL A CA 1
ATOM 738 C C . VAL A 1 93 ? -9.384 -14.524 13.739 1.00 91.31 93 VAL A C 1
ATOM 740 O O . VAL A 1 93 ? -9.990 -13.596 14.267 1.00 91.31 93 VAL A O 1
ATOM 743 N N . ASP A 1 94 ? -8.361 -15.136 14.333 1.00 92.50 94 ASP A N 1
ATOM 744 C CA . ASP A 1 94 ? -7.925 -14.827 15.701 1.00 92.50 94 ASP A CA 1
ATOM 745 C C . ASP A 1 94 ? -7.387 -13.396 15.827 1.00 92.50 94 ASP A C 1
ATOM 747 O O . ASP A 1 94 ? -7.638 -12.704 16.817 1.00 92.50 94 ASP A O 1
ATOM 751 N N . THR A 1 95 ? -6.691 -12.909 14.796 1.00 89.12 95 THR A N 1
ATOM 752 C CA . THR A 1 95 ? -6.209 -11.525 14.737 1.00 89.12 95 THR A CA 1
ATOM 753 C C . THR A 1 95 ? -7.378 -10.550 14.653 1.00 89.12 95 THR A C 1
ATOM 755 O O . THR A 1 95 ? -7.407 -9.574 15.405 1.00 89.12 95 THR A O 1
ATOM 758 N N . LYS A 1 96 ? -8.379 -10.830 13.805 1.00 91.12 96 LYS A N 1
ATOM 759 C CA . LYS A 1 96 ? -9.608 -10.022 13.740 1.00 91.12 96 LYS A CA 1
ATOM 760 C C . LYS A 1 96 ? -10.328 -10.018 15.083 1.00 91.12 96 LYS A C 1
ATOM 762 O O . LYS A 1 96 ? -10.629 -8.949 15.604 1.00 91.12 96 LYS A O 1
ATOM 767 N N . ALA A 1 97 ? -10.544 -11.194 15.671 1.00 91.12 97 ALA A N 1
ATOM 768 C CA . ALA A 1 97 ? -11.220 -11.341 16.954 1.00 91.12 97 ALA A CA 1
ATOM 769 C C . ALA A 1 97 ? -10.511 -10.546 18.060 1.00 91.12 97 ALA A C 1
ATOM 771 O O . ALA A 1 97 ? -11.165 -9.822 18.800 1.00 91.12 97 ALA A O 1
ATOM 772 N N . SER A 1 98 ? -9.177 -10.597 18.119 1.00 93.88 98 SER A N 1
ATOM 773 C CA . SER A 1 98 ? -8.375 -9.831 19.083 1.00 93.88 98 SER A CA 1
ATOM 774 C C . SER A 1 98 ? -8.489 -8.312 18.902 1.00 93.88 98 SER A C 1
ATOM 776 O O . SER A 1 98 ? -8.508 -7.573 19.884 1.00 93.88 98 SER A O 1
ATOM 778 N N . ILE A 1 99 ? -8.582 -7.816 17.663 1.00 91.75 99 ILE A N 1
ATOM 779 C CA . ILE A 1 99 ? -8.778 -6.382 17.387 1.00 91.75 99 ILE A CA 1
ATOM 780 C C . ILE A 1 99 ? -10.192 -5.942 17.778 1.00 91.75 99 ILE A C 1
ATOM 782 O O . ILE A 1 99 ? -10.361 -4.904 18.411 1.00 91.75 99 ILE A O 1
ATOM 786 N N . LEU A 1 100 ? -11.206 -6.733 17.422 1.00 91.50 100 LEU A N 1
ATOM 787 C CA . LEU A 1 100 ? -12.614 -6.415 17.678 1.00 91.50 100 LEU A CA 1
ATOM 788 C C . LEU A 1 100 ? -13.021 -6.640 19.147 1.00 91.50 100 LEU A C 1
ATOM 790 O O . LEU A 1 100 ? -14.016 -6.077 19.612 1.00 91.50 100 LEU A O 1
ATOM 794 N N . ALA A 1 101 ? -12.248 -7.432 19.895 1.00 90.75 101 ALA A N 1
ATOM 795 C CA . ALA A 1 101 ? -12.446 -7.657 21.323 1.00 90.75 101 ALA A CA 1
ATOM 796 C C . ALA A 1 101 ? -12.185 -6.401 22.166 1.00 90.75 101 ALA A C 1
ATOM 798 O O . ALA A 1 101 ? -12.774 -6.292 23.236 1.00 90.75 101 ALA A O 1
ATOM 799 N N . GLU A 1 102 ? -11.403 -5.437 21.668 1.00 90.75 102 GLU A N 1
ATOM 800 C CA . GLU A 1 102 ? -11.049 -4.198 22.374 1.00 90.75 102 GLU A CA 1
ATOM 801 C C . GLU A 1 102 ? -12.250 -3.472 23.002 1.00 90.75 102 GLU A C 1
ATOM 803 O O . GLU A 1 102 ? -13.314 -3.329 22.392 1.00 90.75 102 GLU A O 1
ATOM 808 N N . ASP A 1 103 ? -12.076 -2.985 24.232 1.00 82.56 103 ASP A N 1
ATOM 809 C CA . ASP A 1 103 ? -13.179 -2.451 25.044 1.00 82.56 103 ASP A CA 1
ATOM 810 C C . ASP A 1 103 ? -13.711 -1.111 24.529 1.00 82.56 103 ASP A C 1
ATOM 812 O O . ASP A 1 103 ? -14.897 -0.806 24.666 1.00 82.56 103 ASP A O 1
ATOM 816 N N . SER A 1 104 ? -12.849 -0.308 23.900 1.00 90.06 104 SER A N 1
ATOM 817 C CA . SER A 1 104 ? -13.223 1.005 23.379 1.00 90.06 104 SER A CA 1
ATOM 818 C C . SER A 1 104 ? -13.219 1.042 21.854 1.00 90.06 104 SER A C 1
ATOM 820 O O . SER A 1 104 ? -12.330 0.506 21.193 1.00 90.06 104 SER A O 1
ATOM 822 N N . LYS A 1 105 ? -14.177 1.779 21.284 1.00 88.62 105 LYS A N 1
ATOM 823 C CA . LYS A 1 105 ? -14.252 2.049 19.838 1.00 88.62 105 LYS A CA 1
ATOM 824 C C . LYS A 1 105 ? -12.968 2.697 19.306 1.00 88.62 105 LYS A C 1
ATOM 826 O O . LYS A 1 105 ? -12.527 2.390 18.204 1.00 88.62 105 LYS A O 1
ATOM 831 N N . SER A 1 106 ? -12.337 3.554 20.117 1.00 89.81 106 SER A N 1
ATOM 832 C CA . SER A 1 106 ? -11.050 4.166 19.772 1.00 89.81 106 SER A CA 1
ATOM 833 C C . SER A 1 106 ? -9.930 3.134 19.679 1.00 89.81 106 SER A C 1
ATOM 835 O O . SER A 1 106 ? -9.128 3.206 18.754 1.00 89.81 106 SER A O 1
ATOM 837 N N . ALA A 1 107 ? -9.880 2.171 20.602 1.00 92.00 107 ALA A N 1
ATOM 838 C CA . ALA A 1 107 ? -8.859 1.128 20.593 1.00 92.00 107 ALA A CA 1
ATOM 839 C C . ALA A 1 107 ? -9.005 0.186 19.386 1.00 92.00 107 ALA A C 1
ATOM 841 O O . ALA A 1 107 ? -7.994 -0.184 18.789 1.00 92.00 107 ALA A O 1
ATOM 842 N N . ILE A 1 108 ? -10.242 -0.118 18.964 1.00 92.38 108 ILE A N 1
ATOM 843 C CA . ILE A 1 108 ? -10.507 -0.842 17.707 1.00 92.38 108 ILE A CA 1
ATOM 844 C C . ILE A 1 108 ? -9.906 -0.073 16.521 1.00 92.38 108 ILE A C 1
ATOM 846 O O . ILE A 1 108 ? -9.145 -0.646 15.740 1.00 92.38 108 ILE A O 1
ATOM 850 N N . ALA A 1 109 ? -10.198 1.230 16.413 1.00 91.69 109 ALA A N 1
ATOM 851 C CA . ALA A 1 109 ? -9.685 2.080 15.337 1.00 91.69 109 ALA A CA 1
ATOM 852 C C . ALA A 1 109 ? -8.147 2.138 15.323 1.00 91.69 109 ALA A C 1
ATOM 854 O O . ALA A 1 109 ? -7.530 1.986 14.269 1.00 91.69 109 ALA A O 1
ATOM 855 N N . ASP A 1 110 ? -7.520 2.296 16.492 1.00 92.44 110 ASP A N 1
ATOM 856 C CA . ASP A 1 110 ? -6.061 2.352 16.634 1.00 92.44 110 ASP A CA 1
ATOM 857 C C . ASP A 1 110 ? -5.379 1.038 16.249 1.00 92.44 110 ASP A C 1
ATOM 859 O O . ASP A 1 110 ? -4.395 1.037 15.501 1.00 92.44 110 ASP A O 1
ATOM 863 N N . ARG A 1 111 ? -5.895 -0.095 16.739 1.00 92.69 111 ARG A N 1
ATOM 864 C CA . ARG A 1 111 ? -5.339 -1.412 16.411 1.00 92.69 111 ARG A CA 1
ATOM 865 C C . ARG A 1 111 ? -5.497 -1.744 14.938 1.00 92.69 111 ARG A C 1
ATOM 867 O O . ARG A 1 111 ? -4.563 -2.274 14.335 1.00 92.69 111 ARG A O 1
ATOM 874 N N . LEU A 1 112 ? -6.644 -1.416 14.354 1.00 92.31 112 LEU A N 1
ATOM 875 C CA . LEU A 1 112 ? -6.875 -1.653 12.938 1.00 92.31 112 LEU A CA 1
ATOM 876 C C . LEU A 1 112 ? -6.003 -0.742 12.068 1.00 92.31 112 LEU A C 1
ATOM 878 O O . LEU A 1 112 ? -5.354 -1.226 11.145 1.00 92.31 112 LEU A O 1
ATOM 882 N N . GLY A 1 113 ? -5.890 0.544 12.411 1.00 91.19 113 GLY A N 1
ATOM 883 C CA . GLY A 1 113 ? -4.961 1.461 11.751 1.00 91.19 113 GLY A CA 1
ATOM 884 C C . GLY A 1 113 ? -3.516 0.965 11.813 1.00 91.19 113 GLY A C 1
ATOM 885 O O . GLY A 1 113 ? -2.808 0.982 10.808 1.00 91.19 113 GLY A O 1
ATOM 886 N N . ARG A 1 114 ? -3.089 0.435 12.966 1.00 89.44 114 ARG A N 1
ATOM 887 C CA . ARG A 1 114 ? -1.778 -0.209 13.132 1.00 89.44 114 ARG A CA 1
ATOM 888 C C . ARG A 1 114 ? -1.601 -1.420 12.214 1.00 89.44 114 ARG A C 1
ATOM 890 O O . ARG A 1 114 ? -0.568 -1.511 11.556 1.00 89.44 114 ARG A O 1
ATOM 897 N N . LEU A 1 115 ? -2.586 -2.316 12.153 1.00 88.69 115 LEU A N 1
ATOM 898 C CA . LEU A 1 115 ? -2.548 -3.490 11.276 1.00 88.69 115 LEU A CA 1
ATOM 899 C C . LEU A 1 115 ? -2.426 -3.080 9.802 1.00 88.69 115 LEU A C 1
ATOM 901 O O . LEU A 1 115 ? -1.588 -3.613 9.079 1.00 88.69 115 LEU A O 1
ATOM 905 N N . ILE A 1 116 ? -3.222 -2.100 9.367 1.00 88.25 116 ILE A N 1
ATOM 906 C CA . ILE A 1 116 ? -3.192 -1.592 7.991 1.00 88.25 116 ILE A CA 1
ATOM 907 C C . ILE A 1 116 ? -1.826 -0.955 7.696 1.00 88.25 116 ILE A C 1
ATOM 909 O O . ILE A 1 116 ? -1.227 -1.239 6.662 1.00 88.25 116 ILE A O 1
ATOM 913 N N . LYS A 1 117 ? -1.267 -0.161 8.617 1.00 85.62 117 LYS A N 1
ATOM 914 C CA . LYS A 1 117 ? 0.084 0.405 8.456 1.00 85.62 117 LYS A CA 1
ATOM 915 C C . LYS A 1 117 ? 1.150 -0.679 8.325 1.00 85.62 117 LYS A C 1
ATOM 917 O O . LYS A 1 117 ? 1.980 -0.589 7.429 1.00 85.62 117 LYS A O 1
ATOM 922 N N . ILE A 1 118 ? 1.099 -1.727 9.142 1.00 79.00 118 ILE A N 1
ATOM 923 C CA . ILE A 1 118 ? 1.997 -2.883 9.004 1.00 79.00 118 ILE A CA 1
ATOM 924 C C . ILE A 1 118 ? 1.855 -3.523 7.621 1.00 79.00 118 ILE A C 1
ATOM 926 O O . ILE A 1 118 ? 2.848 -3.745 6.935 1.00 79.00 118 ILE A O 1
ATOM 930 N N . HIS A 1 119 ? 0.626 -3.768 7.176 1.00 77.94 119 HIS A N 1
ATOM 931 C CA . HIS A 1 119 ? 0.383 -4.466 5.919 1.00 77.94 119 HIS A CA 1
ATOM 932 C C . HIS A 1 119 ? 0.846 -3.659 4.693 1.00 77.94 119 HIS A C 1
ATOM 934 O O . HIS A 1 119 ? 1.502 -4.190 3.797 1.00 77.94 119 HIS A O 1
ATOM 940 N N . PHE A 1 120 ? 0.541 -2.359 4.662 1.00 75.25 120 PHE A N 1
ATOM 941 C CA . PHE A 1 120 ? 0.777 -1.508 3.493 1.00 75.25 120 PHE A CA 1
ATOM 942 C C . PHE A 1 120 ? 2.113 -0.765 3.525 1.00 75.25 120 PHE A C 1
ATOM 944 O O . PHE A 1 120 ? 2.700 -0.520 2.471 1.00 75.25 120 PHE A O 1
ATOM 951 N N . ILE A 1 121 ? 2.614 -0.427 4.712 1.00 75.12 121 ILE A N 1
ATOM 952 C CA . ILE A 1 121 ? 3.889 0.278 4.882 1.00 75.12 121 ILE A CA 1
ATOM 953 C C . ILE A 1 121 ? 4.996 -0.709 5.251 1.00 75.12 121 ILE A C 1
ATOM 955 O O . ILE A 1 121 ? 6.096 -0.570 4.737 1.00 75.12 121 ILE A O 1
ATOM 959 N N . GLY A 1 122 ? 4.712 -1.743 6.046 1.00 68.69 122 GLY A N 1
ATOM 960 C CA . GLY A 1 122 ? 5.650 -2.802 6.446 1.00 68.69 122 GLY A CA 1
ATOM 961 C C . GLY A 1 122 ? 5.787 -2.938 7.966 1.00 68.69 122 GLY A C 1
ATOM 962 O O . GLY A 1 122 ? 5.608 -1.959 8.690 1.00 68.69 122 GLY A O 1
ATOM 963 N N . ASP A 1 123 ? 6.155 -4.134 8.444 1.00 64.38 123 ASP A N 1
ATOM 964 C CA . ASP A 1 123 ? 6.358 -4.449 9.874 1.00 64.38 123 ASP A CA 1
ATOM 965 C C . ASP A 1 123 ? 7.354 -3.507 10.554 1.00 64.38 123 ASP A C 1
ATOM 967 O O . ASP A 1 123 ? 7.146 -3.059 11.682 1.00 64.38 123 ASP A O 1
ATOM 971 N N . GLY A 1 124 ? 8.381 -3.099 9.804 1.00 56.78 124 GLY A N 1
ATOM 972 C CA . GLY A 1 124 ? 9.360 -2.136 10.268 1.00 56.78 124 GLY A CA 1
ATOM 973 C C . GLY A 1 124 ? 8.740 -0.801 10.663 1.00 56.78 124 GLY A C 1
ATOM 974 O O . GLY A 1 124 ? 9.377 -0.093 11.417 1.00 56.78 124 GLY A O 1
ATOM 975 N N . TYR A 1 125 ? 7.526 -0.416 10.230 1.00 61.69 125 TYR A N 1
ATOM 976 C CA . TYR A 1 125 ? 6.930 0.914 10.466 1.00 61.69 125 TYR A CA 1
ATOM 977 C C . TYR A 1 125 ? 6.974 1.374 11.935 1.00 61.69 125 TYR A C 1
ATOM 979 O O . TYR A 1 125 ? 7.211 2.559 12.184 1.00 61.69 125 TYR A O 1
ATOM 987 N N . PHE A 1 126 ? 6.864 0.455 12.897 1.00 60.31 126 PHE A N 1
ATOM 988 C CA . PHE A 1 126 ? 6.928 0.762 14.333 1.00 60.31 126 PHE A CA 1
ATOM 989 C C . PHE A 1 126 ? 8.324 0.610 14.964 1.00 60.31 126 PHE A C 1
ATOM 991 O O . PHE A 1 126 ? 8.528 1.050 16.092 1.00 60.31 126 PHE A O 1
ATOM 998 N N . GLU A 1 127 ? 9.289 0.043 14.243 1.00 55.91 127 GLU A N 1
ATOM 999 C CA . GLU A 1 127 ? 10.637 -0.257 14.732 1.00 55.91 127 GLU A CA 1
ATOM 1000 C C . GLU A 1 127 ? 11.663 0.714 14.129 1.00 55.91 127 GLU A C 1
ATOM 1002 O O . GLU A 1 127 ? 11.774 0.837 12.915 1.00 55.91 127 GLU A O 1
ATOM 1007 N N . GLY A 1 128 ? 12.401 1.457 14.956 1.00 58.41 128 GLY A N 1
ATOM 1008 C CA . GLY A 1 128 ? 13.481 2.344 14.495 1.00 58.41 128 GLY A CA 1
ATOM 1009 C C . GLY A 1 128 ? 13.043 3.705 13.927 1.00 58.41 128 GLY A C 1
ATOM 1010 O O . GLY A 1 128 ? 11.855 4.009 13.753 1.00 58.41 128 GLY A O 1
ATOM 1011 N N . SER A 1 129 ? 14.030 4.568 13.662 1.00 66.62 129 SER A N 1
ATOM 1012 C CA . SER A 1 129 ? 13.790 5.924 13.144 1.00 66.62 129 SER A CA 1
ATOM 1013 C C . SER A 1 129 ? 13.308 5.893 11.686 1.00 66.62 129 SER A C 1
ATOM 1015 O O . SER A 1 129 ? 13.698 5.017 10.913 1.00 66.62 129 SER A O 1
ATOM 1017 N N . ARG A 1 130 ? 12.492 6.875 11.260 1.00 67.69 130 ARG A N 1
ATOM 1018 C CA . ARG A 1 130 ? 12.083 7.012 9.840 1.00 67.69 130 ARG A CA 1
ATOM 1019 C C . ARG A 1 130 ? 13.287 7.013 8.887 1.00 67.69 130 ARG A C 1
ATOM 1021 O O . ARG A 1 130 ? 13.207 6.451 7.802 1.00 67.69 130 ARG A O 1
ATOM 1028 N N . THR A 1 131 ? 14.403 7.596 9.315 1.00 70.69 131 THR A N 1
ATOM 1029 C CA . THR A 1 131 ? 15.658 7.660 8.555 1.00 70.69 131 THR A CA 1
ATOM 1030 C C . THR A 1 131 ? 16.298 6.286 8.354 1.00 70.69 131 THR A C 1
ATOM 1032 O O . THR A 1 131 ? 16.788 5.982 7.270 1.00 70.69 131 THR A O 1
ATOM 1035 N N . GLU A 1 132 ? 16.289 5.443 9.384 1.00 73.62 132 GLU A N 1
ATOM 1036 C CA . GLU A 1 132 ? 16.855 4.092 9.330 1.00 73.62 132 GLU A CA 1
ATOM 1037 C C . GLU A 1 132 ? 16.057 3.195 8.382 1.00 73.62 132 GLU A C 1
ATOM 1039 O O . GLU A 1 132 ? 16.626 2.559 7.498 1.00 73.62 132 GLU A O 1
ATOM 1044 N N . LYS A 1 133 ? 14.728 3.280 8.455 1.00 72.25 133 LYS A N 1
ATOM 1045 C CA . LYS A 1 133 ? 13.811 2.626 7.514 1.00 72.25 133 LYS A CA 1
ATOM 1046 C C . LYS A 1 133 ? 13.990 3.086 6.075 1.00 72.25 133 LYS A C 1
ATOM 1048 O O . LYS A 1 133 ? 14.046 2.265 5.166 1.00 72.25 133 LYS A O 1
ATOM 1053 N N . ALA A 1 134 ? 14.108 4.395 5.855 1.00 76.38 134 ALA A N 1
ATOM 1054 C CA . ALA A 1 134 ? 14.380 4.929 4.523 1.00 76.38 134 ALA A CA 1
ATOM 1055 C C . ALA A 1 134 ? 15.685 4.346 3.952 1.00 76.38 134 ALA A C 1
ATOM 1057 O O . ALA A 1 134 ? 15.750 4.000 2.771 1.00 76.38 134 ALA A O 1
ATOM 1058 N N . ARG A 1 135 ? 16.703 4.146 4.803 1.00 81.00 135 ARG A N 1
ATOM 1059 C CA . ARG A 1 135 ? 17.961 3.489 4.425 1.00 81.00 135 ARG A CA 1
ATOM 1060 C C . ARG A 1 135 ? 17.768 2.014 4.066 1.00 81.00 135 ARG A C 1
ATOM 1062 O O . ARG A 1 135 ? 18.322 1.572 3.063 1.00 81.00 135 ARG A O 1
ATOM 1069 N N . GLU A 1 136 ? 16.991 1.265 4.844 1.00 83.44 136 GLU A N 1
ATOM 1070 C CA . GLU A 1 136 ? 16.663 -0.138 4.547 1.00 83.44 136 GLU A CA 1
ATOM 1071 C C . GLU A 1 136 ? 15.903 -0.274 3.226 1.00 83.44 136 GLU A C 1
ATOM 1073 O O . GLU A 1 136 ? 16.270 -1.090 2.379 1.00 83.44 136 GLU A O 1
ATOM 1078 N N . TYR A 1 137 ? 14.908 0.585 2.992 1.00 83.44 137 TYR A N 1
ATOM 1079 C CA . TYR A 1 137 ? 14.183 0.631 1.726 1.00 83.44 137 TYR A CA 1
ATOM 1080 C C . TYR A 1 137 ? 15.071 1.028 0.555 1.00 83.44 137 TYR A C 1
ATOM 1082 O O . TYR A 1 137 ? 14.958 0.434 -0.516 1.00 83.44 137 TYR A O 1
ATOM 1090 N N . ALA A 1 138 ? 15.995 1.972 0.747 1.00 85.06 138 ALA A N 1
ATOM 1091 C CA . ALA A 1 138 ? 16.994 2.288 -0.266 1.00 85.06 138 ALA A CA 1
ATOM 1092 C C . ALA A 1 138 ? 17.853 1.053 -0.577 1.00 85.06 138 ALA A C 1
ATOM 1094 O O . ALA A 1 138 ? 18.028 0.704 -1.742 1.00 85.06 138 ALA A O 1
ATOM 1095 N N . GLN A 1 139 ? 18.346 0.345 0.441 1.00 86.44 139 GLN A N 1
ATOM 1096 C CA . GLN A 1 139 ? 19.158 -0.860 0.258 1.00 86.44 139 GLN A CA 1
ATOM 1097 C C . GLN A 1 139 ? 18.386 -1.979 -0.461 1.00 86.44 139 GLN A C 1
ATOM 1099 O O . GLN A 1 139 ? 18.929 -2.607 -1.377 1.00 86.44 139 GLN A O 1
ATOM 1104 N N . ALA A 1 140 ? 17.119 -2.193 -0.100 1.00 87.38 140 ALA A N 1
ATOM 1105 C CA . ALA A 1 140 ? 16.235 -3.144 -0.766 1.00 87.38 140 ALA A CA 1
ATOM 1106 C C . ALA A 1 140 ? 15.977 -2.741 -2.227 1.00 87.38 140 ALA A C 1
ATOM 1108 O O . ALA A 1 140 ? 16.122 -3.571 -3.121 1.00 87.38 140 ALA A O 1
ATOM 1109 N N . LEU A 1 141 ? 15.714 -1.456 -2.499 1.00 89.00 141 LEU A N 1
ATOM 1110 C CA . LEU A 1 141 ? 15.587 -0.917 -3.858 1.00 89.00 141 LEU A CA 1
ATOM 1111 C C . LEU A 1 141 ? 16.862 -1.144 -4.678 1.00 89.00 141 LEU A C 1
ATOM 1113 O O . LEU A 1 141 ? 16.793 -1.542 -5.840 1.00 89.00 141 LEU A O 1
ATOM 1117 N N . PHE A 1 142 ? 18.038 -0.909 -4.088 1.00 88.69 142 PHE A N 1
ATOM 1118 C CA . PHE A 1 142 ? 19.312 -1.114 -4.772 1.00 88.69 142 PHE A CA 1
ATOM 1119 C C . PHE A 1 142 ? 19.613 -2.592 -5.040 1.00 88.69 142 PHE A C 1
ATOM 1121 O O . PHE A 1 142 ? 20.308 -2.882 -6.015 1.00 88.69 142 PHE A O 1
ATOM 1128 N N . SER A 1 143 ? 19.058 -3.503 -4.246 1.00 90.50 143 SER A N 1
ATOM 1129 C CA . SER A 1 143 ? 19.239 -4.951 -4.403 1.00 90.50 143 SER A CA 1
ATOM 1130 C C . SER A 1 143 ? 18.142 -5.613 -5.246 1.00 90.50 143 SER A C 1
ATOM 1132 O O . SER A 1 143 ? 18.305 -6.755 -5.666 1.00 90.50 143 SER A O 1
ATOM 1134 N N . LEU A 1 144 ? 17.025 -4.918 -5.491 1.00 92.38 144 LEU A N 1
ATOM 1135 C CA . LEU A 1 144 ? 15.893 -5.437 -6.251 1.00 92.38 144 LEU A CA 1
ATOM 1136 C C . LEU A 1 144 ? 16.272 -5.640 -7.721 1.00 92.38 144 LEU A C 1
ATOM 1138 O O . LEU A 1 144 ? 16.721 -4.705 -8.382 1.00 92.38 144 LEU A O 1
ATOM 1142 N N . GLU A 1 145 ? 16.014 -6.835 -8.248 1.00 93.06 145 GLU A N 1
ATOM 1143 C CA . GLU A 1 145 ? 16.240 -7.175 -9.652 1.00 93.06 145 GLU A CA 1
ATOM 1144 C C . GLU A 1 145 ? 15.074 -7.986 -10.226 1.00 93.06 145 GLU A C 1
ATOM 1146 O O . GLU A 1 145 ? 14.591 -8.927 -9.595 1.00 93.06 145 GLU A O 1
ATOM 1151 N N . LEU A 1 146 ? 14.663 -7.678 -11.458 1.00 91.25 146 LEU A N 1
ATOM 1152 C CA . LEU A 1 146 ? 13.734 -8.515 -12.217 1.00 91.25 146 LEU A CA 1
ATOM 1153 C C . LEU A 1 146 ? 14.518 -9.560 -13.016 1.00 91.25 146 LEU A C 1
ATOM 1155 O O . LEU A 1 146 ? 15.090 -9.252 -14.065 1.00 91.25 146 LEU A O 1
ATOM 1159 N N . ARG A 1 147 ? 14.515 -10.802 -12.524 1.00 88.38 147 ARG A N 1
ATOM 1160 C CA . ARG A 1 147 ? 15.234 -11.939 -13.133 1.00 88.38 147 ARG A CA 1
ATOM 1161 C C . ARG A 1 147 ? 14.391 -12.796 -14.068 1.00 88.38 147 ARG A C 1
ATOM 1163 O O . ARG A 1 147 ? 14.942 -13.532 -14.876 1.00 88.38 147 ARG A O 1
ATOM 1170 N N . SER A 1 148 ? 13.071 -12.732 -13.938 1.00 86.31 148 SER A N 1
ATOM 1171 C CA . SER A 1 148 ? 12.132 -13.480 -14.767 1.00 86.31 148 SER A CA 1
ATOM 1172 C C . SER A 1 148 ? 10.976 -12.580 -15.146 1.00 86.31 148 SER A C 1
ATOM 1174 O O . SER A 1 148 ? 10.340 -11.989 -14.278 1.00 86.31 148 SER A O 1
ATOM 1176 N N . ILE A 1 149 ? 10.673 -12.516 -16.437 1.00 83.50 149 ILE A N 1
ATOM 1177 C CA . ILE A 1 149 ? 9.581 -11.705 -16.972 1.00 83.50 149 ILE A CA 1
ATOM 1178 C C . ILE A 1 149 ? 8.197 -12.158 -16.454 1.00 83.50 149 ILE A C 1
ATOM 1180 O O . ILE A 1 149 ? 7.258 -11.373 -16.423 1.00 83.50 149 ILE A O 1
ATOM 1184 N N . GLY A 1 150 ? 8.079 -13.392 -15.949 1.00 84.06 150 GLY A N 1
ATOM 1185 C CA . GLY A 1 150 ? 6.862 -13.874 -15.285 1.00 84.06 150 GLY A CA 1
ATOM 1186 C C . GLY A 1 150 ? 6.584 -13.229 -13.919 1.00 84.06 150 GLY A C 1
ATOM 1187 O O . GLY A 1 150 ? 5.474 -13.345 -13.415 1.00 84.06 150 GLY A O 1
ATOM 1188 N N . ALA A 1 151 ? 7.560 -12.533 -13.326 1.00 84.75 151 ALA A N 1
ATOM 1189 C CA . ALA A 1 151 ? 7.450 -11.908 -12.004 1.00 84.75 151 ALA A CA 1
ATOM 1190 C C . ALA A 1 151 ? 7.298 -10.375 -12.068 1.00 84.75 151 ALA A C 1
ATOM 1192 O O . ALA A 1 151 ? 7.616 -9.672 -11.110 1.00 84.75 151 ALA A O 1
ATOM 1193 N N . VAL A 1 152 ? 6.857 -9.815 -13.200 1.00 86.06 152 VAL A N 1
ATOM 1194 C CA . VAL A 1 152 ? 6.852 -8.351 -13.378 1.00 86.06 152 VAL A CA 1
ATOM 1195 C C . VAL A 1 152 ? 5.889 -7.631 -12.449 1.00 86.06 152 VAL A C 1
ATOM 1197 O O . VAL A 1 152 ? 6.241 -6.566 -11.950 1.00 86.06 152 VAL A O 1
ATOM 1200 N N . ASP A 1 153 ? 4.697 -8.171 -12.204 1.00 79.56 153 ASP A N 1
ATOM 1201 C CA . ASP A 1 153 ? 3.752 -7.514 -11.296 1.00 79.56 153 ASP A CA 1
ATOM 1202 C C . ASP A 1 153 ? 4.302 -7.449 -9.866 1.00 79.56 153 ASP A C 1
ATOM 1204 O O . ASP A 1 153 ? 4.231 -6.398 -9.228 1.00 79.56 153 ASP A O 1
ATOM 1208 N N . GLU A 1 154 ? 4.948 -8.524 -9.407 1.00 81.38 154 GLU A N 1
ATOM 1209 C CA . GLU A 1 154 ? 5.648 -8.562 -8.122 1.00 81.38 154 GLU A CA 1
ATOM 1210 C C . GLU A 1 154 ? 6.822 -7.570 -8.090 1.00 81.38 154 GLU A C 1
ATOM 1212 O O . GLU A 1 154 ? 6.972 -6.796 -7.144 1.00 81.38 154 GLU A O 1
ATOM 1217 N N . TYR A 1 155 ? 7.623 -7.523 -9.153 1.00 86.75 155 TYR A N 1
ATOM 1218 C CA . TYR A 1 155 ? 8.720 -6.567 -9.269 1.00 86.75 155 TYR A CA 1
ATOM 1219 C C . TYR A 1 155 ? 8.240 -5.110 -9.247 1.00 86.75 155 TYR A C 1
ATOM 1221 O O . TYR A 1 155 ? 8.832 -4.288 -8.551 1.00 86.75 155 TYR A O 1
ATOM 1229 N N . ILE A 1 156 ? 7.166 -4.780 -9.971 1.00 84.75 156 ILE A N 1
ATOM 1230 C CA . ILE A 1 156 ? 6.582 -3.431 -9.976 1.00 84.75 156 ILE A CA 1
ATOM 1231 C C . ILE A 1 156 ? 6.095 -3.065 -8.577 1.00 84.75 156 ILE A C 1
ATOM 1233 O O . ILE A 1 156 ? 6.381 -1.961 -8.111 1.00 84.75 156 ILE A O 1
ATOM 1237 N N . TYR A 1 157 ? 5.409 -3.989 -7.900 1.00 80.81 157 TYR A N 1
ATOM 1238 C CA . TYR A 1 157 ? 4.951 -3.790 -6.529 1.00 80.81 157 TYR A CA 1
ATOM 1239 C C . TYR A 1 157 ? 6.119 -3.462 -5.588 1.00 80.81 157 TYR A C 1
ATOM 1241 O O . TYR A 1 157 ? 6.108 -2.412 -4.936 1.00 80.81 157 TYR A O 1
ATOM 1249 N N . TRP A 1 158 ? 7.158 -4.305 -5.560 1.00 83.06 158 TRP A N 1
ATOM 1250 C CA . TRP A 1 158 ? 8.312 -4.102 -4.679 1.00 83.06 158 TRP A CA 1
ATOM 1251 C C . TRP A 1 158 ? 9.126 -2.866 -5.049 1.00 83.06 158 TRP A C 1
ATOM 1253 O O . TRP A 1 158 ? 9.548 -2.129 -4.158 1.00 83.06 158 TRP A O 1
ATOM 1263 N N . PHE A 1 159 ? 9.296 -2.584 -6.344 1.00 87.06 159 PHE A N 1
ATOM 1264 C CA . PHE A 1 159 ? 9.994 -1.384 -6.797 1.00 87.06 159 PHE A CA 1
ATOM 1265 C C . PHE A 1 159 ? 9.288 -0.127 -6.301 1.00 87.06 159 PHE A C 1
ATOM 1267 O O . PHE A 1 159 ? 9.936 0.735 -5.712 1.00 87.06 159 PHE A O 1
ATOM 1274 N N . CYS A 1 160 ? 7.969 -0.026 -6.504 1.00 79.62 160 CYS A N 1
ATOM 1275 C CA . CYS A 1 160 ? 7.193 1.106 -6.012 1.00 79.62 160 CYS A CA 1
ATOM 1276 C C . CYS A 1 160 ? 7.314 1.231 -4.492 1.00 79.62 160 CYS A C 1
ATOM 1278 O O . CYS A 1 160 ? 7.692 2.292 -3.995 1.00 79.62 160 CYS A O 1
ATOM 1280 N N . LYS A 1 161 ? 7.057 0.137 -3.763 1.00 78.12 161 LYS A N 1
ATOM 1281 C CA . LYS A 1 161 ? 7.111 0.124 -2.299 1.00 78.12 161 LYS A CA 1
ATOM 1282 C C . LYS A 1 161 ? 8.449 0.650 -1.788 1.00 78.12 161 LYS A C 1
ATOM 1284 O O . LYS A 1 161 ? 8.472 1.571 -0.978 1.00 78.12 161 LYS A O 1
ATOM 1289 N N . TYR A 1 162 ? 9.561 0.111 -2.283 1.00 84.31 162 TYR A N 1
ATOM 1290 C CA . TYR A 1 162 ? 10.885 0.514 -1.820 1.00 84.31 162 TYR A CA 1
ATOM 1291 C C . TYR A 1 162 ? 11.247 1.926 -2.270 1.00 84.31 162 TYR A C 1
ATOM 1293 O O . TYR A 1 162 ? 11.757 2.708 -1.473 1.00 84.31 162 TYR A O 1
ATOM 1301 N N . PHE A 1 163 ? 10.944 2.287 -3.518 1.00 80.25 163 PHE A N 1
ATOM 1302 C CA . PHE A 1 163 ? 11.278 3.602 -4.050 1.00 80.25 163 PHE A CA 1
ATOM 1303 C C . PHE A 1 163 ? 10.655 4.727 -3.227 1.00 80.25 163 PHE A C 1
ATOM 1305 O O . PHE A 1 163 ? 11.370 5.590 -2.715 1.00 80.25 163 PHE A O 1
ATOM 1312 N N . PHE A 1 164 ? 9.341 4.696 -3.040 1.00 74.00 164 PHE A N 1
ATOM 1313 C CA . PHE A 1 164 ? 8.651 5.787 -2.366 1.00 74.00 164 PHE A CA 1
ATOM 1314 C C . PHE A 1 164 ? 8.946 5.856 -0.863 1.00 74.00 164 PHE A C 1
ATOM 1316 O O . PHE A 1 164 ? 8.938 6.948 -0.302 1.00 74.00 164 PHE A O 1
ATOM 1323 N N . GLN A 1 165 ? 9.256 4.725 -0.222 1.00 75.19 165 GLN A N 1
ATOM 1324 C CA . GLN A 1 165 ? 9.617 4.685 1.200 1.00 75.19 165 GLN A CA 1
ATOM 1325 C C . GLN A 1 165 ? 11.100 5.016 1.456 1.00 75.19 165 GLN A C 1
ATOM 1327 O O . GLN A 1 165 ? 11.470 5.386 2.567 1.00 75.19 165 GLN A O 1
ATOM 1332 N N . SER A 1 166 ? 11.957 4.917 0.434 1.00 77.44 166 SER A N 1
ATOM 1333 C CA . SER A 1 166 ? 13.398 5.189 0.549 1.00 77.44 166 SER A CA 1
ATOM 1334 C C . SER A 1 166 ? 13.773 6.673 0.588 1.00 77.44 166 SER A C 1
ATOM 1336 O O . SER A 1 166 ? 14.882 7.014 0.994 1.00 77.44 166 SER A O 1
ATOM 1338 N N . GLY A 1 167 ? 12.890 7.564 0.121 1.00 69.44 167 GLY A N 1
ATOM 1339 C CA . GLY A 1 167 ? 13.207 8.987 -0.045 1.00 69.44 167 GLY A CA 1
ATOM 1340 C C . GLY A 1 167 ? 14.265 9.282 -1.122 1.00 69.44 167 GLY A C 1
ATOM 1341 O O . GLY A 1 167 ? 14.819 10.380 -1.142 1.00 69.44 167 GLY A O 1
ATOM 1342 N N . VAL A 1 168 ? 14.566 8.325 -2.011 1.00 75.12 168 VAL A N 1
ATOM 1343 C CA . VAL A 1 168 ? 15.485 8.524 -3.144 1.00 75.12 168 VAL A CA 1
ATOM 1344 C C . VAL A 1 168 ? 14.931 9.589 -4.098 1.00 75.12 168 VAL A C 1
ATOM 1346 O O . VAL A 1 168 ? 13.744 9.607 -4.423 1.00 75.12 168 VAL A O 1
ATOM 1349 N N . VAL A 1 169 ? 15.809 10.481 -4.567 1.00 67.38 169 VAL A N 1
ATOM 1350 C CA . VAL A 1 169 ? 15.451 11.606 -5.443 1.00 67.38 169 VAL A CA 1
ATOM 1351 C C . VAL A 1 169 ? 14.871 11.107 -6.771 1.00 67.38 169 VAL A C 1
ATOM 1353 O O . VAL A 1 169 ? 15.463 10.265 -7.444 1.00 67.38 169 VAL A O 1
ATOM 1356 N N . VAL A 1 170 ? 13.732 11.685 -7.166 1.00 62.59 170 VAL A N 1
ATOM 1357 C CA . VAL A 1 170 ? 12.917 11.294 -8.335 1.00 62.59 170 VAL A CA 1
ATOM 1358 C C . VAL A 1 170 ? 13.690 11.346 -9.665 1.00 62.59 170 VAL A C 1
ATOM 1360 O O . VAL A 1 170 ? 13.395 10.592 -10.592 1.00 62.59 170 VAL A O 1
ATOM 1363 N N . GLU A 1 171 ? 14.702 12.210 -9.756 1.00 62.06 171 GLU A N 1
ATOM 1364 C CA . GLU A 1 171 ? 15.462 12.496 -10.982 1.00 62.06 171 GLU A CA 1
ATOM 1365 C C . GLU A 1 171 ? 16.232 11.282 -11.529 1.00 62.06 171 GLU A C 1
ATOM 1367 O O . GLU A 1 171 ? 16.381 11.138 -12.741 1.00 62.06 171 GLU A O 1
ATOM 1372 N N . VAL A 1 172 ? 16.672 10.365 -10.661 1.00 66.81 172 VAL A N 1
ATOM 1373 C CA . VAL A 1 172 ? 17.399 9.142 -11.062 1.00 66.81 172 VAL A CA 1
ATOM 1374 C C . VAL A 1 172 ? 16.503 7.905 -11.153 1.00 66.81 172 VAL A C 1
ATOM 1376 O O . VAL A 1 172 ? 16.943 6.842 -11.601 1.00 66.81 172 VAL A O 1
ATOM 1379 N N . THR A 1 173 ? 15.229 8.019 -10.779 1.00 70.25 173 THR A N 1
ATOM 1380 C CA . THR A 1 173 ? 14.370 6.852 -10.559 1.00 70.25 173 THR A CA 1
ATOM 1381 C C . THR A 1 173 ? 13.847 6.224 -11.838 1.00 70.25 173 THR A C 1
ATOM 1383 O O . THR A 1 173 ? 13.804 4.998 -11.953 1.00 70.25 173 THR A O 1
ATOM 1386 N N . ALA A 1 174 ? 13.456 7.038 -12.822 1.00 75.62 174 ALA A N 1
ATOM 1387 C CA . ALA A 1 174 ? 12.946 6.503 -14.081 1.00 75.62 174 ALA A CA 1
ATOM 1388 C C . ALA A 1 174 ? 14.015 5.639 -14.789 1.00 75.62 174 ALA A C 1
ATOM 1390 O O . ALA A 1 174 ? 13.732 4.473 -15.079 1.00 75.62 174 ALA A O 1
ATOM 1391 N N . PRO A 1 175 ? 15.270 6.103 -14.968 1.00 83.88 175 PRO A N 1
ATOM 1392 C CA . PRO A 1 175 ? 16.363 5.254 -15.444 1.00 83.88 175 PRO A CA 1
ATOM 1393 C C . PRO A 1 175 ? 16.603 4.007 -14.585 1.00 83.88 175 PRO A C 1
ATOM 1395 O O . PRO A 1 175 ? 16.792 2.919 -15.137 1.00 83.88 175 PRO A O 1
ATOM 1398 N N . MET A 1 176 ? 16.551 4.149 -13.254 1.00 88.44 176 MET A N 1
ATOM 1399 C CA . MET A 1 176 ? 16.797 3.053 -12.314 1.00 88.44 176 MET A CA 1
ATOM 1400 C C . MET A 1 176 ? 15.828 1.883 -12.507 1.00 88.44 176 MET A C 1
ATOM 1402 O O . MET A 1 176 ? 16.271 0.739 -12.445 1.00 88.44 176 MET A O 1
ATOM 1406 N N . PHE A 1 177 ? 14.551 2.146 -12.803 1.00 90.38 177 PHE A N 1
ATOM 1407 C CA . PHE A 1 177 ? 13.549 1.097 -13.022 1.00 90.38 177 PHE A CA 1
ATOM 1408 C C . PHE A 1 177 ? 14.002 0.075 -14.078 1.00 90.38 177 PHE A C 1
ATOM 1410 O O . PHE A 1 177 ? 14.120 -1.108 -13.791 1.00 90.38 177 PHE A O 1
ATOM 1417 N N . PHE A 1 178 ? 14.392 0.510 -15.280 1.00 92.06 178 PHE A N 1
ATOM 1418 C CA . PHE A 1 178 ? 14.905 -0.440 -16.281 1.00 92.06 178 PHE A CA 1
ATOM 1419 C C . PHE A 1 178 ? 16.287 -0.998 -15.938 1.00 92.06 178 PHE A C 1
ATOM 1421 O O . PHE A 1 178 ? 16.583 -2.135 -16.299 1.00 92.06 178 PHE A O 1
ATOM 1428 N N . ALA A 1 179 ? 17.133 -0.247 -15.227 1.00 90.88 179 ALA A N 1
ATOM 1429 C CA . ALA A 1 179 ? 18.462 -0.722 -14.845 1.00 90.88 179 ALA A CA 1
ATOM 1430 C C . ALA A 1 179 ? 18.415 -1.976 -13.952 1.00 90.88 179 ALA A C 1
ATOM 1432 O O . ALA A 1 179 ? 19.315 -2.813 -14.043 1.00 90.88 179 ALA A O 1
ATOM 1433 N N . LYS A 1 180 ? 17.356 -2.116 -13.140 1.00 91.75 180 LYS A N 1
ATOM 1434 C CA . LYS A 1 180 ? 17.096 -3.280 -12.276 1.00 91.75 180 LYS A CA 1
ATOM 1435 C C . LYS A 1 180 ? 16.551 -4.505 -13.015 1.00 91.75 180 LYS A C 1
ATOM 1437 O O . LYS A 1 180 ? 16.368 -5.550 -12.405 1.00 91.75 180 LYS A O 1
ATOM 1442 N N . ILE A 1 181 ? 16.279 -4.413 -14.312 1.00 92.69 181 ILE A N 1
ATOM 1443 C CA . ILE A 1 181 ? 15.838 -5.561 -15.105 1.00 92.69 181 ILE A CA 1
ATOM 1444 C C . ILE A 1 181 ? 17.079 -6.298 -15.622 1.00 92.69 181 ILE A C 1
ATOM 1446 O O . ILE A 1 181 ? 18.045 -5.673 -16.069 1.00 92.69 181 ILE A O 1
ATOM 1450 N N . CYS A 1 182 ? 17.095 -7.628 -15.545 1.00 90.75 182 CYS A N 1
ATOM 1451 C CA . CYS A 1 182 ? 18.215 -8.412 -16.061 1.00 90.75 182 CYS A CA 1
ATOM 1452 C C . CYS A 1 182 ? 18.217 -8.458 -17.602 1.00 90.75 182 CYS A C 1
ATOM 1454 O O . CYS A 1 182 ? 17.197 -8.268 -18.270 1.00 90.75 182 CYS A O 1
ATOM 1456 N N . SER A 1 183 ? 19.394 -8.706 -18.180 1.00 87.94 183 SER A N 1
ATOM 1457 C CA . SER A 1 183 ? 19.525 -9.041 -19.605 1.00 87.94 183 SER A CA 1
ATOM 14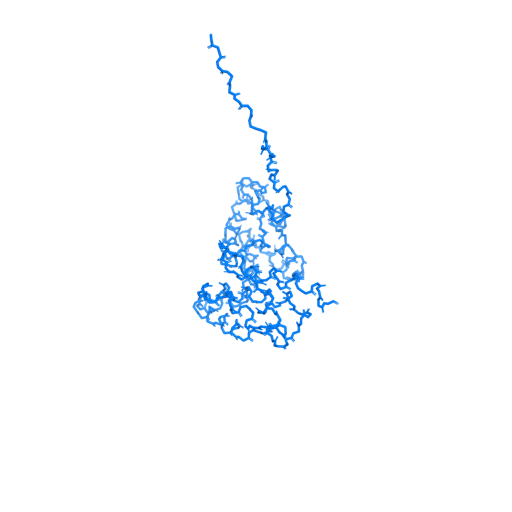58 C C . SER A 1 183 ? 18.836 -10.396 -19.877 1.00 87.94 183 SER A C 1
ATOM 1460 O O . SER A 1 183 ? 18.874 -11.255 -18.992 1.00 87.94 183 SER A O 1
ATOM 1462 N N . PRO A 1 184 ? 18.182 -10.604 -21.040 1.00 90.25 184 PRO A N 1
ATOM 1463 C CA . PRO A 1 184 ? 18.142 -9.726 -22.220 1.00 90.25 184 PRO A CA 1
ATOM 1464 C C . PRO A 1 184 ? 17.064 -8.631 -22.183 1.00 90.25 184 PRO A C 1
ATOM 1466 O O . PRO A 1 184 ? 17.145 -7.657 -22.933 1.00 90.25 184 PRO A O 1
ATOM 1469 N N . TRP A 1 185 ? 16.066 -8.735 -21.303 1.00 90.00 185 TRP A N 1
ATOM 1470 C CA . TRP A 1 185 ? 14.877 -7.873 -21.351 1.00 90.00 185 TRP A CA 1
ATOM 1471 C C . TRP A 1 185 ? 15.195 -6.391 -21.170 1.00 90.00 185 TRP A C 1
ATOM 1473 O O . TRP A 1 185 ? 14.622 -5.551 -21.861 1.00 90.00 185 TRP A O 1
ATOM 1483 N N . ARG A 1 186 ? 16.147 -6.052 -20.294 1.00 92.00 186 ARG A N 1
ATOM 1484 C CA . ARG A 1 186 ? 16.588 -4.659 -20.117 1.00 92.00 186 ARG A CA 1
ATOM 1485 C C . ARG A 1 186 ? 17.059 -4.024 -21.418 1.00 92.00 186 ARG A C 1
ATOM 1487 O O . ARG A 1 186 ? 16.699 -2.886 -21.701 1.00 92.00 186 ARG A O 1
ATOM 1494 N N . GLU A 1 187 ? 17.873 -4.736 -22.190 1.00 91.12 187 GLU A N 1
ATOM 1495 C CA . GLU A 1 187 ? 18.442 -4.214 -23.435 1.00 91.12 187 GLU A CA 1
ATOM 1496 C C . GLU A 1 187 ? 17.340 -3.974 -24.465 1.00 91.12 187 GLU A C 1
ATOM 1498 O O . GLU A 1 187 ? 17.279 -2.898 -25.061 1.00 91.12 187 GLU A O 1
ATOM 1503 N N . MET A 1 188 ? 16.402 -4.918 -24.584 1.00 90.12 188 MET A N 1
ATOM 1504 C CA . MET A 1 188 ? 15.226 -4.770 -25.443 1.00 90.12 188 MET A CA 1
ATOM 1505 C C . MET A 1 188 ? 14.370 -3.564 -25.035 1.00 90.12 188 MET A C 1
ATOM 1507 O O . MET A 1 188 ? 13.983 -2.761 -25.884 1.00 90.12 188 MET A O 1
ATOM 1511 N N . LEU A 1 189 ? 14.101 -3.391 -23.736 1.00 90.75 189 LEU A N 1
ATOM 1512 C CA . LEU A 1 189 ? 13.319 -2.259 -23.229 1.00 90.75 189 LEU A CA 1
ATOM 1513 C C . LEU A 1 189 ? 14.008 -0.924 -23.511 1.00 90.75 189 LEU A C 1
ATOM 1515 O O . LEU A 1 189 ? 13.349 0.001 -23.973 1.00 90.75 189 LEU A O 1
ATOM 1519 N N . ILE A 1 190 ? 15.321 -0.820 -23.285 1.00 90.25 190 ILE A N 1
ATOM 1520 C CA . ILE A 1 190 ? 16.090 0.406 -23.553 1.00 90.25 190 ILE A CA 1
ATOM 1521 C C . ILE A 1 190 ? 16.072 0.757 -25.047 1.00 90.25 190 ILE A C 1
ATOM 1523 O O . ILE A 1 190 ? 15.951 1.930 -25.395 1.00 90.25 190 ILE A O 1
ATOM 1527 N N . GLN A 1 191 ? 16.169 -0.239 -25.932 1.00 91.19 191 GLN A N 1
ATOM 1528 C CA . GLN A 1 191 ? 16.130 -0.012 -27.379 1.00 91.19 191 GLN A CA 1
ATOM 1529 C C . GLN A 1 191 ? 14.750 0.463 -27.856 1.00 91.19 191 GLN A C 1
ATOM 1531 O O . GLN A 1 191 ? 14.660 1.384 -28.675 1.00 91.19 191 GLN A O 1
ATOM 1536 N N . LEU A 1 192 ? 13.683 -0.154 -27.340 1.00 91.06 192 LEU A N 1
ATOM 1537 C CA . LEU A 1 192 ? 12.308 0.101 -27.774 1.00 91.06 192 LEU A CA 1
ATOM 1538 C C . LEU A 1 192 ? 11.680 1.332 -27.109 1.00 91.06 192 LEU A C 1
ATOM 1540 O O . LEU A 1 192 ? 10.787 1.952 -27.686 1.00 91.06 192 LEU A O 1
ATOM 1544 N N . TYR A 1 193 ? 12.111 1.688 -25.900 1.00 92.44 193 TYR A N 1
ATOM 1545 C CA . TYR A 1 193 ? 11.513 2.782 -25.149 1.00 92.44 193 TYR A CA 1
ATOM 1546 C C . TYR A 1 193 ? 11.911 4.142 -25.725 1.00 92.44 193 TYR A C 1
ATOM 1548 O O . TYR A 1 193 ? 13.088 4.503 -25.790 1.00 92.44 193 TYR A O 1
ATOM 1556 N N . LYS A 1 194 ? 10.904 4.926 -26.119 1.00 88.75 194 LYS A N 1
ATOM 1557 C CA . LYS A 1 194 ? 11.059 6.304 -26.589 1.00 88.75 194 LYS A CA 1
ATOM 1558 C C . LYS A 1 194 ? 10.140 7.213 -25.791 1.00 88.75 194 LYS A C 1
ATOM 1560 O O . LYS A 1 194 ? 8.955 6.925 -25.634 1.00 88.75 194 LYS A O 1
ATOM 1565 N N . VAL A 1 195 ? 10.691 8.322 -25.311 1.00 85.00 195 VAL A N 1
ATOM 1566 C CA . VAL A 1 195 ? 9.915 9.378 -24.662 1.00 85.00 195 VAL A CA 1
ATOM 1567 C C . VAL A 1 195 ? 9.430 10.326 -25.761 1.00 85.00 195 VAL A C 1
ATOM 1569 O O . VAL A 1 195 ? 10.271 10.869 -26.479 1.00 85.00 195 VAL A O 1
ATOM 1572 N N . PRO A 1 196 ? 8.109 10.499 -25.950 1.00 81.00 196 PRO A N 1
ATOM 1573 C CA . PRO A 1 196 ? 7.588 11.440 -26.933 1.00 81.00 196 PRO A CA 1
ATOM 1574 C C . PRO A 1 196 ? 8.053 12.868 -26.644 1.00 81.00 196 PRO A C 1
ATOM 1576 O O . PRO A 1 196 ? 8.196 13.263 -25.486 1.00 81.00 196 PRO A O 1
ATOM 1579 N N . GLU A 1 197 ? 8.249 13.650 -27.701 1.00 80.94 197 GLU A N 1
ATOM 1580 C CA . GLU A 1 197 ? 8.700 15.034 -27.589 1.00 80.94 197 GLU A CA 1
ATOM 1581 C C . GLU A 1 197 ? 7.732 15.870 -26.731 1.00 80.94 197 GLU A C 1
ATOM 1583 O O . GLU A 1 197 ? 6.509 15.759 -26.846 1.00 80.94 197 GLU A O 1
ATOM 1588 N N . GLY A 1 198 ? 8.285 16.664 -25.809 1.00 76.38 198 GLY A N 1
ATOM 1589 C CA . GLY A 1 198 ? 7.512 17.467 -24.855 1.00 76.38 198 GLY A CA 1
ATOM 1590 C C . GLY A 1 198 ? 6.917 16.697 -23.667 1.00 76.38 198 GLY A C 1
ATOM 1591 O O . GLY A 1 198 ? 6.215 17.300 -22.857 1.00 76.38 198 GLY A O 1
ATOM 1592 N N . GLN A 1 199 ? 7.181 15.393 -23.525 1.00 73.06 199 GLN A N 1
ATOM 1593 C CA . GLN A 1 199 ? 6.750 14.607 -22.363 1.00 73.06 199 GLN A CA 1
ATOM 1594 C C . GLN A 1 199 ? 7.926 14.287 -21.436 1.00 73.06 199 GLN A C 1
ATOM 1596 O O . GLN A 1 199 ? 9.042 14.041 -21.883 1.00 73.06 199 GLN A O 1
ATOM 1601 N N . MET A 1 200 ? 7.664 14.264 -20.126 1.00 77.06 200 MET A N 1
ATOM 1602 C CA . MET A 1 200 ? 8.656 13.831 -19.142 1.00 77.06 200 MET A CA 1
ATOM 1603 C C . MET A 1 200 ? 8.740 12.305 -19.077 1.00 77.06 200 MET A C 1
ATOM 1605 O O . MET A 1 200 ? 7.721 11.600 -19.106 1.00 77.06 200 MET A O 1
ATOM 1609 N N . ASP A 1 201 ? 9.970 11.806 -18.961 1.00 83.25 201 ASP A N 1
ATOM 1610 C CA . ASP A 1 201 ? 10.224 10.418 -18.600 1.00 83.25 201 ASP A CA 1
ATOM 1611 C C . ASP A 1 201 ? 9.849 10.201 -17.131 1.00 83.25 201 ASP A C 1
ATOM 1613 O O . ASP A 1 201 ? 10.198 11.003 -16.266 1.00 83.25 201 ASP A O 1
ATOM 1617 N N . SER A 1 202 ? 9.119 9.128 -16.842 1.00 81.81 202 SER A N 1
ATOM 1618 C CA . SER A 1 202 ? 8.673 8.822 -15.486 1.00 81.81 202 SER A CA 1
ATOM 1619 C C . SER A 1 202 ? 8.658 7.322 -15.236 1.00 81.81 202 SER A C 1
ATOM 1621 O O . SER A 1 202 ? 8.511 6.510 -16.153 1.00 81.81 202 SER A O 1
ATOM 1623 N N . VAL A 1 203 ? 8.768 6.948 -13.963 1.00 82.00 203 VAL A N 1
ATOM 1624 C CA . VAL A 1 203 ? 8.665 5.552 -13.520 1.00 82.00 203 VAL A CA 1
ATOM 1625 C C . VAL A 1 203 ? 7.328 4.947 -13.957 1.00 82.00 203 VAL A C 1
ATOM 1627 O O . VAL A 1 203 ? 7.308 3.871 -14.545 1.00 82.00 203 VAL A O 1
ATOM 1630 N N . ALA A 1 204 ? 6.222 5.676 -13.776 1.00 77.81 204 ALA A N 1
ATOM 1631 C CA . ALA A 1 204 ? 4.888 5.233 -14.183 1.00 77.81 204 ALA A CA 1
ATOM 1632 C C . ALA A 1 204 ? 4.786 4.952 -15.694 1.00 77.81 204 ALA A C 1
ATOM 1634 O O . ALA A 1 204 ? 4.167 3.969 -16.115 1.00 77.81 204 ALA A O 1
ATOM 1635 N N . ARG A 1 205 ? 5.434 5.782 -16.523 1.00 83.38 205 ARG A N 1
ATOM 1636 C CA . ARG A 1 205 ? 5.485 5.572 -17.975 1.00 83.38 205 ARG A CA 1
ATOM 1637 C C . ARG A 1 205 ? 6.272 4.314 -18.325 1.00 83.38 205 ARG A C 1
ATOM 1639 O O . ARG A 1 205 ? 5.805 3.512 -19.130 1.00 83.38 205 ARG A O 1
ATOM 1646 N N . ARG A 1 206 ? 7.429 4.116 -17.696 1.00 88.00 206 ARG A N 1
A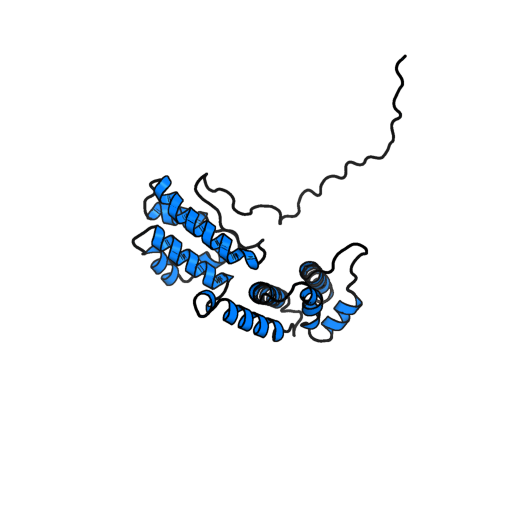TOM 1647 C CA . ARG A 1 206 ? 8.262 2.923 -17.897 1.00 88.00 206 ARG A CA 1
ATOM 1648 C C . ARG A 1 206 ? 7.581 1.641 -17.408 1.00 88.00 206 ARG A C 1
ATOM 1650 O O . ARG A 1 206 ? 7.685 0.624 -18.083 1.00 88.00 206 ARG A O 1
ATOM 1657 N N . MET A 1 207 ? 6.833 1.695 -16.304 1.00 88.00 207 MET A N 1
ATOM 1658 C CA . MET A 1 207 ? 6.004 0.584 -15.813 1.00 88.00 207 MET A CA 1
ATOM 1659 C C . MET A 1 207 ? 4.895 0.220 -16.795 1.00 88.00 207 MET A C 1
ATOM 1661 O O . MET A 1 207 ? 4.730 -0.952 -17.123 1.00 88.00 207 MET A O 1
ATOM 1665 N N . SER A 1 208 ? 4.162 1.220 -17.291 1.00 85.25 208 SER A N 1
ATOM 1666 C CA . SER A 1 208 ? 3.099 1.005 -18.282 1.00 85.25 208 SER A CA 1
ATOM 1667 C C . SER A 1 208 ? 3.668 0.387 -19.558 1.00 85.25 208 SER A C 1
ATOM 1669 O O . SER A 1 208 ? 3.165 -0.623 -20.038 1.00 85.25 208 SER A O 1
ATOM 1671 N N . PHE A 1 209 ? 4.790 0.931 -20.042 1.00 89.50 209 PHE A N 1
ATOM 1672 C CA . PHE A 1 209 ? 5.492 0.401 -21.205 1.00 89.50 209 PHE A CA 1
ATOM 1673 C C . PHE A 1 209 ? 5.958 -1.044 -21.003 1.00 89.50 209 PHE A C 1
ATOM 1675 O O . PHE A 1 209 ? 5.767 -1.873 -21.889 1.00 89.50 209 PHE A O 1
ATOM 1682 N N . LEU A 1 210 ? 6.536 -1.360 -19.838 1.00 89.06 210 LEU A N 1
ATOM 1683 C CA . LEU A 1 210 ? 6.934 -2.723 -19.500 1.00 89.06 210 LEU A CA 1
ATOM 1684 C C . LEU A 1 210 ? 5.725 -3.661 -19.549 1.00 89.06 210 LEU A C 1
ATOM 1686 O O . LEU A 1 210 ? 5.786 -4.660 -20.255 1.00 89.06 210 LEU A O 1
ATOM 1690 N N . LYS A 1 211 ? 4.622 -3.318 -18.869 1.00 85.94 211 LYS A N 1
ATOM 1691 C CA . LYS A 1 211 ? 3.395 -4.133 -18.843 1.00 85.94 211 LYS A CA 1
ATOM 1692 C C . LYS A 1 211 ? 2.800 -4.365 -20.227 1.00 85.94 211 LYS A C 1
ATOM 1694 O O . LYS A 1 211 ? 2.320 -5.461 -20.503 1.00 85.94 211 LYS A O 1
ATOM 1699 N N . ASP A 1 212 ? 2.837 -3.362 -21.096 1.00 86.44 212 ASP A N 1
ATOM 1700 C CA . ASP A 1 212 ? 2.368 -3.523 -22.471 1.00 86.44 212 ASP A CA 1
ATOM 1701 C C . ASP A 1 212 ? 3.282 -4.447 -23.276 1.00 86.44 212 ASP A C 1
ATOM 1703 O O . ASP A 1 212 ? 2.783 -5.289 -24.016 1.00 86.44 212 ASP A O 1
ATOM 1707 N N . LYS A 1 213 ? 4.603 -4.365 -23.076 1.00 86.25 213 LYS A N 1
ATOM 1708 C CA . LYS A 1 213 ? 5.570 -5.250 -23.741 1.00 86.25 213 LYS A CA 1
ATOM 1709 C C . LYS A 1 213 ? 5.509 -6.698 -23.261 1.00 86.25 213 LYS A C 1
ATOM 1711 O O . LYS A 1 213 ? 5.771 -7.587 -24.061 1.00 86.25 213 LYS A O 1
ATOM 1716 N N . LEU A 1 214 ? 5.117 -6.956 -22.011 1.00 79.25 214 LEU A N 1
ATOM 1717 C CA . LEU A 1 214 ? 4.911 -8.328 -21.521 1.00 79.25 214 LEU A CA 1
ATOM 1718 C C . LEU A 1 214 ? 3.917 -9.112 -22.359 1.00 79.25 214 LEU A C 1
ATOM 1720 O O . LEU A 1 214 ? 4.125 -10.295 -22.592 1.00 79.25 214 LEU A O 1
ATOM 1724 N N . LYS A 1 215 ? 2.854 -8.450 -22.820 1.00 74.19 215 LYS A N 1
ATOM 1725 C CA . LYS A 1 215 ? 1.815 -9.083 -23.639 1.00 74.19 215 LYS A CA 1
ATOM 1726 C C . LYS A 1 215 ? 2.352 -9.571 -24.985 1.00 74.19 215 LYS A C 1
ATOM 1728 O O . LYS A 1 215 ? 1.728 -10.426 -25.596 1.00 74.19 215 LYS A O 1
ATOM 1733 N N . ASP A 1 216 ? 3.482 -9.023 -25.432 1.00 74.69 216 ASP A N 1
ATOM 1734 C CA . ASP A 1 216 ? 4.154 -9.409 -26.672 1.00 74.69 216 ASP A CA 1
ATOM 1735 C C . ASP A 1 216 ? 5.215 -10.511 -26.442 1.00 74.69 216 ASP A C 1
ATOM 1737 O O . ASP A 1 216 ? 5.737 -11.067 -27.409 1.00 74.69 216 ASP A O 1
ATOM 1741 N N . TRP A 1 217 ? 5.597 -10.786 -25.185 1.00 72.19 217 TRP A N 1
ATOM 1742 C CA . TRP A 1 217 ? 6.721 -11.665 -24.810 1.00 72.19 217 TRP A CA 1
ATOM 1743 C C . TRP A 1 217 ? 6.315 -12.919 -24.022 1.00 72.19 217 TRP A C 1
ATOM 1745 O O . TRP A 1 217 ? 7.159 -13.797 -23.828 1.00 72.19 217 TRP A O 1
ATOM 1755 N N . CYS A 1 218 ? 5.061 -12.989 -23.578 1.00 60.75 218 CYS A N 1
ATOM 1756 C CA . CYS A 1 218 ? 4.430 -14.131 -22.915 1.00 60.75 218 CYS A CA 1
ATOM 1757 C C . CYS A 1 218 ? 3.394 -14.765 -23.848 1.00 60.75 218 CYS A C 1
ATOM 1759 O O . CYS A 1 218 ? 3.324 -16.013 -23.866 1.00 60.75 218 CYS A O 1
#

Secondary structure (DSSP, 8-state):
--PPPPPPP-----------GGGS-SS-EEETTEE-B--TT--GGGHHHHHHHHHHHHHHHHHHTT--HHHHHHHHHHTB-HHHHHHHHTS-HHHHHHHHT-SSHHHHHHHHHHHHHHHHH-GGGGSS-HHHHHHHHHHHHHH--B--GGGHHHHHHHHHHHHHHHT--GGGHHHHHHHTBPTTHHHHHHHH--PPTT----HHHHHHHHHHHHHHH-